Protein AF-A0AAV4ZXY2-F1 (afdb_monomer)

InterPro domains:
  IPR055323 Uncharacterized protein C57A10.07/YOR238W [PTHR28110] (120-296)

Nearest PDB structures (foldseek):
  4k25-assembly1_A-2  TM=3.138E-01  e=2.825E+00  Saccharomyces cerevisiae S288C
  7d46-assembly1_I  TM=2.969E-01  e=3.591E+00  Homo sapiens

Sequence (296 aa):
MLPSPALSGRKRGHGGLHLHPSSLRQRSRITNLGVVLLVSFLCFSLLFNLRQWLSASDDHHYHIPAISHNTDSHEADQNSILLSTNEPVKAKRLIIVAGHAIWKGCLPEKRLDDEDWERGQTRESSVSSEGESYLRLAIESNLFHNGFLPFERATSEDYAMDSYQNLLFSIARYHELTGAYPENITVIGYEMKRRRFEELHLPALRWPKDRFKYIGIDEQGDTTMQYKGENENAFLPFSKDIYGCHDLLLAKRRHRNPSRRFHPYHISAPELTGLLNWCPGYQAGYNAIYPGHLPW

Solvent-accessible surface area (backbone atoms only — not comparable to full-atom values): 18715 Å² total; per-residue (Å²): 135,86,88,84,86,83,90,82,90,80,94,78,78,87,81,73,89,74,84,63,76,65,72,85,64,62,75,78,86,66,48,75,66,52,52,52,51,53,52,49,54,50,50,53,53,50,51,51,55,49,48,54,59,61,63,70,74,66,91,74,89,76,84,81,82,90,76,91,78,92,79,93,74,90,72,81,75,88,73,84,83,71,84,74,62,94,60,66,60,85,68,51,64,45,76,44,80,52,85,79,56,52,77,69,60,93,51,81,88,50,73,80,45,73,82,40,39,43,53,13,42,45,38,92,86,39,93,48,30,49,35,47,51,52,52,49,51,39,56,79,68,48,70,78,78,62,96,54,83,77,56,93,86,65,85,66,61,75,68,59,69,48,76,57,37,50,53,55,48,44,49,37,51,45,22,57,73,37,78,44,74,62,69,29,43,36,42,38,32,52,38,75,51,44,60,42,44,65,71,36,39,33,58,56,66,67,54,60,67,93,38,50,46,78,46,62,48,74,79,91,75,91,53,66,65,58,42,51,49,40,40,68,74,43,39,57,53,36,76,58,24,45,75,41,72,49,73,71,47,32,51,53,39,56,62,32,36,72,83,69,79,78,72,64,46,66,71,58,29,54,77,46,35,69,64,76,70,55,67,49,51,80,90,68,32,43,62,47,65,75,83,68,82,67,98,117

Organism: NCBI:txid1419009

Secondary structure (DSSP, 8-state):
--------------------GGGGG------HHHHHHHHHHHHHHHHHHHHHHHHT-S----PPP------------TTTT----SS-----EEEEEE-S-EE--S-GGGTTSGGGEE-GGGSTT--S-HHHHHHHHHHHTTTTSS--SS-TT--------SHHHHHHHHHHHHHHHHSS--SEEEEEEEGGGHHHIIIIIHHHTT--GGGEEEEEE--SS--HHHHHHHIIIIIHHHTT-TTS-SHHHHHHHHHT-TT----SHHHH-GGGHHHHT----TTT-TTPPP-S----

Mean predicted aligned error: 16.66 Å

Radius of gyration: 28.45 Å; Cα contacts (8 Å, |Δi|>4): 286; chains: 1; bounding box: 93×54×70 Å

Foldseek 3Di:
DDDDDDDDDDDDDDDDPDPDCVVVVDPPPQDPVNVVVVVVVVVVVVVVVVVVVVVVPDDDDDDDDDDDDDDDDDDDDPPQPDPPPVDQPPAQEQEFEDEQWDFQDPDPVCPVPCPRTHRALLDPPHPGARQVVVVVVCQVVCVVVPNDPPDLPDDGQGQDLDDLCSVVSSQLVSCLRRVDGHQAYEYEYAPLCVCLCQVQNCVLQVPDPVRYYYHHDYDPDDCPVVSVCCCVVPNVVCVQQSNLCDDPSVVSSVSSPPVVDDDPSCPSPVLCVQVVPDQDDPVCGNRNHRPDDDRD

pLDDT: mean 76.01, std 22.56, range [28.06, 98.12]

Structure (mmCIF, N/CA/C/O backbone):
data_AF-A0AAV4ZXY2-F1
#
_entry.id   AF-A0AAV4ZXY2-F1
#
loop_
_atom_site.group_PDB
_atom_site.id
_atom_site.type_symbol
_atom_site.label_atom_id
_atom_site.label_alt_id
_atom_site.label_comp_id
_atom_site.label_asym_id
_atom_site.label_entity_id
_atom_site.label_seq_id
_atom_site.pdbx_PDB_ins_code
_atom_site.Cartn_x
_atom_site.Cartn_y
_atom_site.Cartn_z
_atom_site.occupancy
_atom_site.B_iso_or_equiv
_atom_site.auth_seq_id
_atom_site.auth_comp_id
_atom_site.auth_asym_id
_atom_site.auth_atom_id
_atom_site.pdbx_PDB_model_num
ATOM 1 N N . MET A 1 1 ? 65.224 7.171 -22.455 1.00 34.53 1 MET A N 1
ATOM 2 C CA . MET A 1 1 ? 66.419 7.480 -21.645 1.00 34.53 1 MET A CA 1
ATOM 3 C C . MET A 1 1 ? 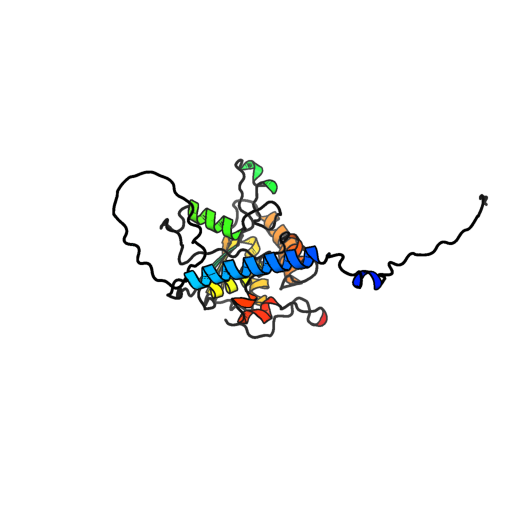66.038 8.536 -20.617 1.00 34.53 1 MET A C 1
ATOM 5 O O . MET A 1 1 ? 65.396 9.510 -20.974 1.00 34.53 1 MET A O 1
ATOM 9 N N . LEU A 1 2 ? 66.350 8.229 -19.359 1.00 28.06 2 LEU A N 1
ATOM 10 C CA . LEU A 1 2 ? 66.238 9.004 -18.108 1.00 28.06 2 LEU A CA 1
ATOM 11 C C . LEU A 1 2 ? 67.084 10.314 -18.148 1.00 28.06 2 LEU A C 1
ATOM 13 O O . LEU A 1 2 ? 67.902 10.404 -19.065 1.00 28.06 2 LEU A O 1
ATOM 17 N N . PRO A 1 3 ? 66.964 11.291 -17.202 1.00 35.78 3 PRO A N 1
ATOM 18 C CA . PRO A 1 3 ? 67.064 11.025 -15.757 1.00 35.78 3 PRO A CA 1
ATOM 19 C C . PRO A 1 3 ? 66.214 11.827 -14.749 1.00 35.78 3 PRO A C 1
ATOM 21 O O . PRO A 1 3 ? 65.593 12.844 -15.039 1.00 35.78 3 PRO A O 1
ATOM 24 N N . SER A 1 4 ? 66.229 11.251 -13.539 1.00 29.38 4 SER A N 1
ATOM 25 C CA . SER A 1 4 ? 65.601 11.596 -12.256 1.00 29.38 4 SER A CA 1
ATOM 26 C C . SER A 1 4 ? 66.118 12.887 -11.597 1.00 29.38 4 SER A C 1
ATOM 28 O O . SER A 1 4 ? 67.115 13.457 -12.038 1.00 29.38 4 SER A O 1
ATOM 30 N N . PRO A 1 5 ? 65.563 13.240 -10.417 1.00 35.81 5 PRO A N 1
ATOM 31 C CA . PRO A 1 5 ? 66.406 13.060 -9.230 1.00 35.81 5 PRO A CA 1
ATOM 32 C C . PRO A 1 5 ? 65.720 12.485 -7.968 1.00 35.81 5 PRO A C 1
ATOM 34 O O . PRO A 1 5 ? 64.541 12.688 -7.702 1.00 35.81 5 PRO A O 1
ATOM 37 N N . ALA A 1 6 ? 66.579 11.799 -7.202 1.00 32.34 6 ALA A N 1
ATOM 38 C CA . ALA A 1 6 ? 66.687 11.654 -5.744 1.00 32.34 6 ALA A CA 1
ATOM 39 C C . ALA A 1 6 ? 65.579 10.978 -4.900 1.00 32.34 6 ALA A C 1
ATOM 41 O O . ALA A 1 6 ? 64.586 11.569 -4.489 1.00 32.34 6 ALA A O 1
ATOM 42 N N . LEU A 1 7 ? 65.908 9.745 -4.495 1.00 30.31 7 LEU A N 1
ATOM 43 C CA . LEU A 1 7 ? 65.415 9.025 -3.319 1.00 30.31 7 LEU A CA 1
ATOM 44 C C . LEU A 1 7 ? 65.887 9.676 -2.003 1.00 30.31 7 LEU A C 1
ATOM 46 O O . LEU A 1 7 ? 67.073 9.951 -1.837 1.00 30.31 7 LEU A O 1
ATOM 50 N N . SER A 1 8 ? 64.995 9.757 -1.015 1.00 33.00 8 SER A N 1
ATOM 51 C CA . SER A 1 8 ? 65.333 9.603 0.407 1.00 33.00 8 SER A CA 1
ATOM 52 C C . SER A 1 8 ? 64.116 9.037 1.140 1.00 33.00 8 SER A C 1
ATOM 54 O O . SER A 1 8 ? 63.039 9.630 1.145 1.00 33.00 8 SER A O 1
ATOM 56 N N . GLY A 1 9 ? 64.253 7.824 1.674 1.00 32.81 9 GLY A N 1
ATOM 57 C CA . GLY A 1 9 ? 63.159 7.073 2.277 1.00 32.81 9 GLY A CA 1
ATOM 58 C C . GLY A 1 9 ? 62.936 7.393 3.754 1.00 32.81 9 GLY A C 1
ATOM 59 O O . GLY A 1 9 ? 63.882 7.558 4.520 1.00 32.81 9 GLY A O 1
ATOM 60 N N . ARG A 1 10 ? 61.672 7.333 4.190 1.00 29.92 10 ARG A N 1
ATOM 61 C CA . ARG A 1 10 ? 61.330 6.922 5.559 1.00 29.92 10 ARG A CA 1
ATOM 62 C C . ARG A 1 10 ? 59.929 6.306 5.602 1.00 29.92 10 ARG A C 1
ATOM 64 O O . ARG A 1 10 ? 58.932 6.975 5.362 1.00 29.92 10 ARG A O 1
ATOM 71 N N . LYS A 1 11 ? 59.873 5.009 5.915 1.00 37.91 11 LYS A N 1
ATOM 72 C CA . LYS A 1 11 ? 58.650 4.242 6.197 1.00 37.91 11 LYS A CA 1
ATOM 73 C C . LYS A 1 11 ? 57.874 4.885 7.355 1.00 37.91 11 LYS A C 1
ATOM 75 O O . LYS A 1 11 ? 58.447 5.048 8.431 1.00 37.91 11 LYS A O 1
ATOM 80 N N . ARG A 1 12 ? 56.572 5.131 7.189 1.00 36.25 12 ARG A N 1
ATOM 81 C CA . ARG A 1 12 ? 55.599 5.148 8.296 1.00 36.25 12 ARG A CA 1
ATOM 82 C C . ARG A 1 12 ? 54.312 4.460 7.851 1.00 36.25 12 ARG A C 1
ATOM 84 O O . ARG A 1 12 ? 53.747 4.789 6.816 1.00 36.25 12 ARG A O 1
ATOM 91 N N . GLY A 1 13 ? 53.965 3.424 8.610 1.00 36.47 13 GLY A N 1
ATOM 92 C CA . GLY A 1 13 ? 52.924 2.456 8.311 1.00 36.47 13 GLY A CA 1
ATOM 93 C C . GLY A 1 13 ? 51.506 2.956 8.554 1.00 36.47 13 GLY A C 1
ATOM 94 O O . GLY A 1 13 ? 51.270 3.990 9.175 1.00 36.47 13 GLY A O 1
ATOM 95 N N . HIS A 1 14 ? 50.586 2.148 8.035 1.00 39.22 14 HIS A N 1
ATOM 96 C CA . HIS A 1 14 ? 49.150 2.196 8.251 1.00 39.22 14 HIS A CA 1
ATOM 97 C C . HIS A 1 14 ? 48.804 2.282 9.742 1.00 39.22 14 HIS A C 1
ATOM 99 O O . HIS A 1 14 ? 49.064 1.352 10.505 1.00 39.22 14 HIS A O 1
ATOM 105 N N . GLY A 1 15 ? 48.176 3.385 10.144 1.00 36.50 15 GLY A N 1
ATOM 106 C CA . GLY A 1 15 ? 47.463 3.474 11.410 1.00 36.50 15 GLY A CA 1
ATOM 107 C C . GLY A 1 15 ? 46.094 2.821 11.263 1.00 36.50 15 GLY A C 1
ATOM 108 O O . GLY A 1 15 ? 45.141 3.474 10.851 1.00 36.50 15 GLY A O 1
ATOM 109 N N . GLY A 1 16 ? 46.008 1.528 11.574 1.00 39.84 16 GLY A N 1
ATOM 110 C CA . GLY A 1 16 ? 44.732 0.876 11.843 1.00 39.84 16 GLY A CA 1
ATOM 111 C C . GLY A 1 16 ? 44.066 1.516 13.062 1.00 39.84 16 GLY A C 1
ATOM 112 O O . GLY A 1 16 ? 44.724 1.786 14.069 1.00 39.84 16 GLY A O 1
ATOM 113 N N . LEU A 1 17 ? 42.760 1.758 12.969 1.00 47.44 17 LEU A N 1
ATOM 114 C CA . LEU A 1 17 ? 41.903 2.133 14.093 1.00 47.44 17 LEU A CA 1
ATOM 115 C C . LEU A 1 17 ? 41.824 0.959 15.080 1.00 47.44 17 LEU A C 1
ATOM 117 O O . LEU A 1 17 ? 40.910 0.141 15.037 1.00 47.44 17 LEU A O 1
ATOM 121 N N . HIS A 1 18 ? 42.804 0.865 15.975 1.00 47.88 18 HIS A N 1
ATOM 122 C CA . HIS A 1 18 ? 42.709 0.031 17.167 1.00 47.88 18 HIS A CA 1
ATOM 123 C C . HIS A 1 18 ? 41.819 0.750 18.189 1.00 47.88 18 HIS A C 1
ATOM 125 O O . HIS A 1 18 ? 42.264 1.647 18.905 1.00 47.88 18 HIS A O 1
ATOM 131 N N . LEU A 1 19 ? 40.549 0.348 18.263 1.00 55.12 19 LEU A N 1
ATOM 132 C CA . LEU A 1 19 ? 39.686 0.629 19.410 1.00 55.12 19 LEU A CA 1
ATOM 133 C C . LEU A 1 19 ? 40.314 -0.009 20.656 1.00 55.12 19 LEU A C 1
ATOM 135 O O . LEU A 1 19 ? 40.311 -1.226 20.827 1.00 55.12 19 LEU A O 1
ATOM 139 N N . HIS A 1 20 ? 40.904 0.824 21.511 1.00 53.41 20 HIS A N 1
ATOM 140 C CA . HIS A 1 20 ? 41.518 0.394 22.759 1.00 53.41 20 HIS A CA 1
ATOM 141 C C . HIS A 1 20 ? 40.412 0.120 23.809 1.00 53.41 20 HIS A C 1
ATOM 143 O O . HIS A 1 20 ? 39.649 1.037 24.128 1.00 53.41 20 HIS A O 1
ATOM 149 N N . PRO A 1 21 ? 40.319 -1.086 24.413 1.00 54.69 21 PRO A N 1
ATOM 150 C CA . PRO A 1 21 ? 39.259 -1.450 25.372 1.00 54.69 21 PRO A CA 1
ATOM 151 C C . PRO A 1 21 ? 39.213 -0.597 26.654 1.00 54.69 21 PRO A C 1
ATOM 153 O O . PRO A 1 21 ? 38.293 -0.723 27.460 1.00 54.69 21 PRO A O 1
ATOM 156 N N . SER A 1 22 ? 40.204 0.271 26.878 1.00 51.34 22 SER A N 1
ATOM 157 C CA . SER A 1 22 ? 40.295 1.102 28.086 1.00 51.34 22 SER A CA 1
ATOM 158 C C . SER A 1 22 ? 39.347 2.304 28.102 1.00 51.34 22 SER A C 1
ATOM 160 O O . SER A 1 22 ? 39.108 2.845 29.179 1.00 51.34 22 SER A O 1
ATOM 162 N N . SER A 1 23 ? 38.764 2.701 26.965 1.00 53.16 23 SER A N 1
ATOM 163 C CA . SER A 1 23 ? 37.736 3.756 26.936 1.00 53.16 23 SER A CA 1
ATOM 164 C C . SER A 1 23 ? 36.414 3.294 27.570 1.00 53.16 23 SER A C 1
ATOM 166 O O . SER A 1 23 ? 35.697 4.104 28.151 1.00 53.16 23 SER A O 1
ATOM 168 N N . LEU A 1 24 ? 36.139 1.983 27.570 1.00 51.22 24 LEU A N 1
ATOM 169 C CA . LEU A 1 24 ? 34.931 1.385 28.159 1.00 51.22 24 LEU A CA 1
ATOM 170 C C . LEU A 1 24 ? 35.059 1.095 29.666 1.00 51.22 24 LEU A C 1
ATOM 172 O O . LEU A 1 24 ? 34.158 0.525 30.275 1.00 51.22 24 LEU A O 1
ATOM 176 N N . ARG A 1 25 ? 36.177 1.488 30.289 1.00 50.19 25 ARG A N 1
ATOM 177 C CA . ARG A 1 25 ? 36.393 1.427 31.746 1.00 50.19 25 ARG A CA 1
ATOM 178 C C . ARG A 1 25 ? 36.786 2.777 32.340 1.00 50.19 25 ARG A C 1
ATOM 180 O O . ARG A 1 25 ? 37.353 2.837 33.433 1.00 50.19 25 ARG A O 1
ATOM 187 N N . GLN A 1 26 ? 36.496 3.871 31.641 1.00 54.34 26 GLN A N 1
ATOM 188 C CA . GLN A 1 26 ? 36.685 5.196 32.207 1.00 54.34 26 GLN A CA 1
ATOM 189 C C . GLN A 1 26 ? 35.660 5.394 33.328 1.00 54.34 26 GLN A C 1
ATOM 191 O O . GLN A 1 26 ? 34.456 5.452 33.087 1.00 54.34 26 GLN A O 1
ATOM 196 N N . ARG A 1 27 ? 36.141 5.436 34.577 1.00 58.91 27 ARG A N 1
ATOM 197 C CA . ARG A 1 27 ? 35.292 5.674 35.748 1.00 58.91 27 ARG A CA 1
ATOM 198 C C . ARG A 1 27 ? 34.536 6.983 35.546 1.00 58.91 27 ARG A C 1
ATOM 200 O O . ARG A 1 27 ? 35.148 8.020 35.279 1.00 58.91 27 ARG A O 1
ATOM 207 N N . SER A 1 28 ? 33.217 6.909 35.679 1.00 62.47 28 SER A N 1
ATOM 208 C CA . SER A 1 28 ? 32.347 8.075 35.726 1.00 62.47 28 SER A CA 1
ATOM 209 C C . SER A 1 28 ? 32.900 9.070 36.750 1.00 62.47 28 SER A C 1
ATOM 211 O O . SER A 1 28 ? 33.104 8.718 37.911 1.00 62.47 28 SER A O 1
ATOM 213 N N . ARG A 1 29 ? 33.186 10.304 36.319 1.00 70.00 29 ARG A N 1
ATOM 214 C CA . ARG A 1 29 ? 33.637 11.401 37.195 1.00 70.00 29 ARG A CA 1
ATOM 215 C C . ARG A 1 29 ? 32.446 12.073 37.885 1.00 70.00 29 ARG A C 1
ATOM 217 O O . ARG A 1 29 ? 32.428 13.288 38.048 1.00 70.00 29 ARG A O 1
ATOM 224 N N . ILE A 1 30 ? 31.421 11.301 38.240 1.00 69.50 30 ILE A N 1
ATOM 225 C CA . ILE A 1 30 ? 30.327 11.813 39.057 1.00 69.50 30 ILE A CA 1
ATOM 226 C C . ILE A 1 30 ? 30.873 11.922 40.478 1.00 69.50 30 ILE A C 1
ATOM 228 O O . ILE A 1 30 ? 31.287 10.936 41.085 1.00 69.50 30 ILE A O 1
ATOM 232 N N . THR A 1 31 ? 30.936 13.148 40.986 1.00 81.81 31 THR A N 1
ATOM 233 C CA . THR A 1 31 ? 31.284 13.406 42.382 1.00 81.81 31 THR A CA 1
ATOM 234 C C . THR A 1 31 ? 30.204 12.811 43.287 1.00 81.81 31 THR A C 1
ATOM 236 O O . THR A 1 31 ? 29.053 12.677 42.875 1.00 81.81 31 THR A O 1
ATOM 239 N N . ASN A 1 32 ? 30.529 12.497 44.544 1.00 79.62 32 ASN A N 1
ATOM 240 C CA . ASN A 1 32 ? 29.522 12.051 45.520 1.00 79.62 32 ASN A CA 1
ATOM 241 C C . ASN A 1 32 ? 28.326 13.024 45.587 1.00 79.62 32 ASN A C 1
ATOM 243 O O . ASN A 1 32 ? 27.187 12.592 45.731 1.00 79.62 32 ASN A O 1
ATOM 247 N N . LEU A 1 33 ? 28.575 14.323 45.374 1.00 83.62 33 LEU A N 1
ATOM 248 C CA . LEU A 1 33 ? 27.542 15.351 45.235 1.00 83.62 33 LEU A CA 1
ATOM 249 C C . LEU A 1 33 ? 26.618 15.106 44.030 1.00 83.62 33 LEU A C 1
ATOM 251 O O . LEU A 1 33 ? 25.404 15.206 44.164 1.00 83.62 33 LEU A O 1
ATOM 255 N N . GLY A 1 34 ? 27.166 14.750 42.866 1.00 85.00 34 GLY A N 1
ATOM 256 C CA . GLY A 1 34 ? 26.373 14.428 41.679 1.00 85.00 34 GLY A CA 1
ATOM 257 C C . GLY A 1 34 ? 25.487 13.193 41.865 1.00 85.00 34 GLY A C 1
ATOM 258 O O . GLY A 1 34 ? 24.342 13.205 41.424 1.00 85.00 34 GLY A O 1
ATOM 259 N N . VAL A 1 35 ? 25.963 12.163 42.577 1.00 87.88 35 VAL A N 1
ATOM 260 C CA . VAL A 1 35 ? 25.127 10.996 42.923 1.00 87.88 35 VAL A CA 1
ATOM 261 C C . VAL A 1 35 ? 23.976 11.413 43.840 1.00 87.88 35 VAL A C 1
ATOM 263 O O . VAL A 1 35 ? 22.832 11.055 43.579 1.00 87.88 35 VAL A O 1
ATOM 266 N N . VAL A 1 36 ? 24.257 12.212 44.874 1.00 91.56 36 VAL A N 1
ATOM 267 C CA . VAL A 1 36 ? 23.231 12.699 45.813 1.00 91.56 36 VAL A CA 1
ATOM 268 C C . VAL A 1 36 ? 22.176 13.542 45.097 1.00 91.56 36 VAL A C 1
ATOM 270 O O . VAL A 1 36 ? 20.985 13.355 45.335 1.00 91.56 36 VAL A O 1
ATOM 273 N N . LEU A 1 37 ? 22.585 14.423 44.181 1.00 92.56 37 LEU A N 1
ATOM 274 C CA . LEU A 1 37 ? 21.651 15.233 43.399 1.00 92.56 37 LEU A CA 1
ATOM 275 C C . LEU A 1 37 ? 20.767 14.367 42.495 1.00 92.56 37 LEU A C 1
ATOM 277 O O . LEU A 1 37 ? 19.554 14.551 42.486 1.00 92.56 37 LEU A O 1
ATOM 281 N N . LEU A 1 38 ? 21.342 13.392 41.785 1.00 92.75 38 LEU A N 1
ATOM 282 C CA . LEU A 1 38 ? 20.576 12.502 40.906 1.00 92.75 38 LEU A CA 1
ATOM 283 C C . LEU A 1 38 ? 19.569 11.645 41.680 1.00 92.75 38 LEU A C 1
ATOM 285 O O . LEU A 1 38 ? 18.420 11.523 41.260 1.00 92.75 38 LEU A O 1
ATOM 289 N N . VAL A 1 39 ? 19.971 11.097 42.829 1.00 94.12 39 VAL A N 1
ATOM 290 C CA . VAL A 1 39 ? 19.075 10.333 43.709 1.00 94.12 39 VAL A CA 1
ATOM 291 C C . VAL A 1 39 ? 17.977 11.236 44.277 1.00 94.12 39 VAL A C 1
ATOM 293 O O . VAL A 1 39 ? 16.820 10.831 44.313 1.00 94.12 39 VAL A O 1
ATOM 296 N N . SER A 1 40 ? 18.304 12.475 44.657 1.00 93.44 40 SER A N 1
ATOM 297 C CA . SER A 1 40 ? 17.320 13.452 45.138 1.00 93.44 40 SER A CA 1
ATOM 298 C C . SER A 1 40 ? 16.267 13.782 44.072 1.00 93.44 40 SER A C 1
ATOM 300 O O . SER A 1 40 ? 15.071 13.700 44.348 1.00 93.44 40 SER A O 1
ATOM 302 N N . PHE A 1 41 ? 16.688 14.062 42.832 1.00 94.88 41 PHE A N 1
ATOM 303 C CA . PHE A 1 41 ? 15.768 14.308 41.715 1.00 94.88 41 PHE A CA 1
ATOM 304 C C . PHE A 1 41 ? 14.900 13.087 41.392 1.00 94.88 41 PHE A C 1
ATOM 306 O O . PHE A 1 41 ? 13.699 13.238 41.161 1.00 94.88 41 PHE A O 1
ATOM 313 N N . LEU A 1 42 ? 15.479 11.881 41.418 1.00 93.88 42 LEU A N 1
ATOM 314 C CA . LEU A 1 42 ? 14.735 10.636 41.226 1.00 93.88 42 LEU A CA 1
ATOM 315 C C . LEU A 1 42 ? 13.667 10.461 42.314 1.00 93.88 42 LEU A C 1
ATOM 317 O O . LEU A 1 42 ? 12.507 10.220 41.992 1.00 93.88 42 LEU A O 1
ATOM 321 N N . CYS A 1 43 ? 14.034 10.629 43.587 1.00 93.88 43 CYS A N 1
ATOM 322 C CA . CYS A 1 43 ? 13.108 10.513 44.711 1.00 93.88 43 CYS A CA 1
ATOM 323 C C . CYS A 1 43 ? 12.003 11.573 44.654 1.00 93.88 43 CYS A C 1
ATOM 325 O O . CYS A 1 43 ? 10.841 11.244 44.875 1.00 93.88 43 CYS A O 1
ATOM 327 N N . PHE A 1 44 ? 12.330 12.823 44.315 1.00 92.12 44 PHE A N 1
ATOM 328 C CA . PHE A 1 44 ? 11.337 13.891 44.183 1.00 92.12 44 PHE A CA 1
ATOM 329 C C . PHE A 1 44 ? 10.344 13.603 43.050 1.00 92.12 44 PHE A C 1
ATOM 331 O O . PHE A 1 44 ? 9.136 13.729 43.241 1.00 92.12 44 PHE A O 1
ATOM 338 N N . SER A 1 45 ? 10.841 13.142 41.898 1.00 92.69 45 SER A N 1
ATOM 339 C CA . SER A 1 45 ? 10.001 12.731 40.770 1.00 92.69 45 SER A CA 1
ATOM 340 C C . SER A 1 45 ? 9.094 11.555 41.140 1.00 92.69 45 SER A C 1
ATOM 342 O O . SER A 1 45 ? 7.892 11.591 40.871 1.00 92.69 45 SER A O 1
ATOM 344 N N . LEU A 1 46 ? 9.635 10.538 41.818 1.00 92.75 46 LEU A N 1
ATOM 345 C CA . LEU A 1 46 ? 8.866 9.369 42.236 1.00 92.75 46 LEU A CA 1
ATOM 346 C C . LEU A 1 46 ? 7.775 9.748 43.246 1.00 92.75 46 LEU A C 1
ATOM 348 O O . LEU A 1 46 ? 6.637 9.317 43.100 1.00 92.75 46 LEU A O 1
ATOM 352 N N . LEU A 1 47 ? 8.091 10.597 44.230 1.00 90.19 47 LEU A N 1
ATOM 353 C CA . LEU A 1 47 ? 7.131 11.069 45.231 1.00 90.19 47 LEU A CA 1
ATOM 354 C C . LEU A 1 47 ? 6.034 11.942 44.618 1.00 90.19 47 LEU A C 1
ATOM 356 O O . LEU A 1 47 ? 4.878 11.823 45.015 1.00 90.19 47 LEU A O 1
ATOM 360 N N . PHE A 1 48 ? 6.362 12.795 43.645 1.00 86.56 48 PHE A N 1
ATOM 361 C CA . PHE A 1 48 ? 5.365 13.625 42.969 1.00 86.56 48 PHE A CA 1
ATOM 362 C C . PHE A 1 48 ? 4.402 12.779 42.129 1.00 86.56 48 PHE A C 1
ATOM 364 O O . PHE A 1 48 ? 3.188 12.952 42.225 1.00 86.56 48 PHE A O 1
ATOM 371 N N . ASN A 1 49 ? 4.932 11.815 41.369 1.00 79.62 49 ASN A N 1
ATOM 372 C CA . ASN A 1 49 ? 4.114 10.899 40.574 1.00 79.62 49 ASN A CA 1
ATOM 373 C C . ASN A 1 49 ? 3.280 9.956 41.457 1.00 79.62 49 ASN A C 1
ATOM 375 O O . ASN A 1 49 ? 2.104 9.741 41.178 1.00 79.62 49 ASN A O 1
ATOM 379 N N . LEU A 1 50 ? 3.840 9.453 42.562 1.00 84.50 50 LEU A N 1
ATOM 380 C CA . LEU A 1 50 ? 3.105 8.608 43.504 1.00 84.50 50 LEU A CA 1
ATOM 381 C C . LEU A 1 50 ? 2.014 9.398 44.237 1.00 84.50 50 LEU A C 1
ATOM 383 O O . LEU A 1 50 ? 0.925 8.876 44.446 1.00 84.50 50 LEU A O 1
ATOM 387 N N . ARG A 1 51 ? 2.264 10.666 44.588 1.00 82.06 51 ARG A N 1
ATOM 388 C CA . ARG A 1 51 ? 1.252 11.545 45.189 1.00 82.06 51 ARG A CA 1
ATOM 389 C C . ARG A 1 51 ? 0.108 11.834 44.221 1.00 82.06 51 ARG A C 1
ATOM 391 O O . ARG A 1 51 ? -1.034 11.763 44.643 1.00 82.06 51 ARG A O 1
ATOM 398 N N . GLN A 1 52 ? 0.397 12.139 42.956 1.00 74.00 52 GLN A N 1
ATOM 399 C CA . GLN A 1 52 ? -0.627 12.324 41.917 1.00 74.00 52 GLN A CA 1
ATOM 400 C C . GLN A 1 52 ? -1.474 11.057 41.744 1.00 74.00 52 GLN A C 1
ATOM 402 O O . GLN A 1 52 ? -2.695 11.130 41.691 1.00 74.00 52 GLN A O 1
ATOM 407 N N . TRP A 1 53 ? -0.828 9.889 41.741 1.00 70.81 53 TRP A N 1
ATOM 408 C CA . TRP A 1 53 ? -1.507 8.602 41.616 1.00 70.81 53 TRP A CA 1
ATOM 409 C C . TRP A 1 53 ? -2.368 8.255 42.841 1.00 70.81 53 TRP A C 1
ATOM 411 O O . TRP A 1 53 ? -3.501 7.811 42.690 1.00 70.81 53 TRP A O 1
ATOM 421 N N . LEU A 1 54 ? -1.875 8.522 44.055 1.00 70.62 54 LEU A N 1
ATOM 422 C CA . LEU A 1 54 ? -2.630 8.310 45.295 1.00 70.62 54 LEU A CA 1
ATOM 423 C C . LEU A 1 54 ? -3.735 9.361 45.508 1.00 70.62 54 LEU A C 1
ATOM 425 O O . LEU A 1 54 ? -4.763 9.035 46.088 1.00 70.62 54 LEU A O 1
ATOM 429 N N . SER A 1 55 ? -3.563 10.597 45.023 1.00 62.09 55 SER A N 1
ATOM 430 C CA . SER A 1 55 ? -4.614 11.631 45.021 1.00 62.09 55 SER A CA 1
ATOM 431 C C . SER A 1 55 ? -5.660 11.435 43.923 1.00 62.09 55 SER A C 1
ATOM 433 O O . SER A 1 55 ? -6.708 12.065 43.995 1.00 62.09 55 SER A O 1
ATOM 435 N N . ALA A 1 56 ? -5.419 10.569 42.934 1.00 54.53 56 ALA A N 1
ATOM 436 C CA . ALA A 1 56 ? -6.396 10.239 41.894 1.00 54.53 56 ALA A CA 1
ATOM 437 C C . ALA A 1 56 ? -7.477 9.244 42.365 1.00 54.53 56 ALA A C 1
ATOM 439 O O . ALA A 1 56 ? -8.303 8.811 41.568 1.00 54.53 56 ALA A O 1
ATOM 440 N N . SER A 1 57 ? -7.477 8.874 43.650 1.00 54.66 57 SER A N 1
ATOM 441 C CA . SER A 1 57 ? -8.519 8.064 44.286 1.00 54.66 57 SER A CA 1
ATOM 442 C C . SER A 1 57 ? -9.298 8.899 45.300 1.00 54.66 57 SER A C 1
ATOM 444 O O . SER A 1 57 ? -9.280 8.598 46.486 1.00 54.66 57 SER A O 1
ATOM 446 N N . ASP A 1 58 ? -9.953 9.966 44.848 1.00 42.00 58 ASP A N 1
ATOM 447 C CA . ASP A 1 58 ? -11.152 10.438 45.537 1.00 42.00 58 ASP A CA 1
ATOM 448 C C . ASP A 1 58 ? -12.107 11.112 44.549 1.00 42.00 58 ASP A C 1
ATOM 450 O O . ASP A 1 58 ? -11.742 11.974 43.748 1.00 42.00 58 ASP A O 1
ATOM 454 N N . ASP A 1 59 ? -13.331 10.612 44.584 1.00 49.88 59 ASP A N 1
ATOM 455 C CA . ASP A 1 59 ? -14.447 10.900 43.702 1.00 49.88 59 ASP A CA 1
ATOM 456 C C . ASP A 1 59 ? -14.947 12.336 43.938 1.00 49.88 59 ASP A C 1
ATOM 458 O O . ASP A 1 59 ? -15.415 12.684 45.027 1.00 49.88 59 ASP A O 1
ATOM 462 N N . HIS A 1 60 ? -14.861 13.199 42.924 1.00 39.78 60 HIS A N 1
ATOM 463 C CA . HIS A 1 60 ? -15.483 14.520 42.972 1.00 39.78 60 HIS A CA 1
ATOM 464 C C . HIS A 1 60 ? -16.431 14.727 41.794 1.00 39.78 60 HIS A C 1
ATOM 466 O O . HIS A 1 60 ? -16.075 15.236 40.732 1.00 39.78 60 HIS A O 1
ATOM 472 N N . HIS A 1 61 ? -17.694 14.378 42.054 1.00 39.88 61 HIS A N 1
ATOM 473 C CA . HIS A 1 61 ? -18.866 14.991 41.445 1.00 39.88 61 HIS A CA 1
ATOM 474 C C . HIS A 1 61 ? -18.727 16.521 41.420 1.00 39.88 61 HIS A C 1
ATOM 476 O O . HIS A 1 61 ? -18.847 17.182 42.452 1.00 39.88 61 HIS A O 1
ATOM 482 N N . TYR A 1 62 ? -18.546 17.092 40.231 1.00 28.97 62 TYR A N 1
ATOM 483 C CA . TYR A 1 62 ? -18.706 18.525 40.014 1.00 28.97 62 TYR A CA 1
ATOM 484 C C . TYR A 1 62 ? -20.108 18.821 39.478 1.00 28.97 62 TYR A C 1
ATOM 486 O O . TYR A 1 62 ? -20.446 18.524 38.334 1.00 28.97 62 TYR A O 1
ATOM 494 N N . HIS A 1 63 ? -20.923 19.438 40.333 1.00 30.38 63 HIS A N 1
ATOM 495 C CA . HIS A 1 63 ? -22.104 2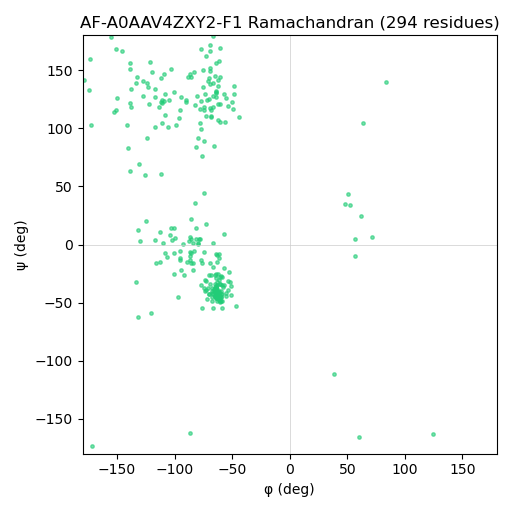0.192 39.928 1.00 30.38 63 HIS A CA 1
ATOM 496 C C . HIS A 1 63 ? -21.671 21.436 39.134 1.00 30.38 63 HIS A C 1
ATOM 498 O O . HIS A 1 63 ? -20.872 22.237 39.619 1.00 30.38 63 HIS A O 1
ATOM 504 N N . ILE A 1 64 ? -22.235 21.621 37.939 1.00 29.88 64 ILE A N 1
ATOM 505 C CA . ILE A 1 64 ? -22.062 22.821 37.108 1.00 29.88 64 ILE A CA 1
ATOM 506 C C . ILE A 1 64 ? -23.166 23.832 37.469 1.00 29.88 64 ILE A C 1
ATOM 508 O O . ILE A 1 64 ? -24.345 23.493 37.329 1.00 29.88 64 ILE A O 1
ATOM 512 N N . PRO A 1 65 ? -22.850 25.071 37.895 1.00 30.66 65 PRO A N 1
ATOM 513 C CA . PRO A 1 65 ? -23.825 26.150 37.927 1.00 30.66 65 PRO A CA 1
ATOM 514 C C . PRO A 1 65 ? -23.967 26.751 36.525 1.00 30.66 65 PRO A C 1
ATOM 516 O O . PRO A 1 65 ? -22.988 27.143 35.893 1.00 30.66 65 PRO A O 1
ATOM 519 N N . ALA A 1 66 ? -25.203 26.834 36.041 1.00 38.00 66 ALA A N 1
ATOM 520 C CA . ALA A 1 66 ? -25.529 27.505 34.792 1.00 38.00 66 ALA A CA 1
ATOM 521 C C . ALA A 1 66 ? -25.324 29.022 34.930 1.00 38.00 66 ALA A C 1
ATOM 523 O O . ALA A 1 66 ? -26.050 29.671 35.682 1.00 38.00 66 ALA A O 1
ATOM 524 N N . ILE A 1 67 ? -24.378 29.590 34.176 1.00 29.91 67 ILE A N 1
ATOM 525 C CA . ILE A 1 67 ? -24.312 31.028 33.889 1.00 29.91 67 ILE A CA 1
ATOM 526 C C . ILE A 1 67 ? -23.950 31.203 32.411 1.00 29.91 67 ILE A C 1
ATOM 528 O O . ILE A 1 67 ? -22.905 30.758 31.946 1.00 29.91 67 ILE A O 1
ATOM 532 N N . SER A 1 68 ? -24.866 31.836 31.680 1.00 38.22 68 SER A N 1
ATOM 533 C CA . SER A 1 68 ? -24.717 32.267 30.293 1.00 38.22 68 SER A CA 1
ATOM 534 C C . SER A 1 68 ? -23.592 33.286 30.138 1.00 38.22 68 SER A C 1
ATOM 536 O O . SER A 1 68 ? -23.525 34.200 30.951 1.00 38.22 68 SER A O 1
ATOM 538 N N . HIS A 1 69 ? -22.819 33.215 29.053 1.00 32.69 69 HIS A N 1
ATOM 539 C CA . HIS A 1 69 ? -22.608 34.339 28.130 1.00 32.69 69 HIS A CA 1
ATOM 540 C C . HIS A 1 69 ? -21.774 33.899 26.910 1.00 32.69 69 HIS A C 1
ATOM 542 O O . HIS A 1 69 ? -20.761 33.221 27.044 1.00 32.69 69 HIS A O 1
ATOM 548 N N . ASN A 1 70 ? -22.252 34.293 25.724 1.00 40.00 70 ASN A N 1
ATOM 549 C CA . ASN A 1 70 ? -21.593 34.213 24.416 1.00 40.00 70 ASN A CA 1
ATOM 550 C C . ASN A 1 70 ? -20.158 34.752 24.443 1.00 40.00 70 ASN A C 1
ATOM 552 O O . ASN A 1 70 ? -19.990 35.871 24.916 1.00 40.00 70 ASN A O 1
ATOM 556 N N . THR A 1 71 ? -19.213 34.049 23.806 1.00 32.19 71 THR A N 1
ATOM 557 C CA . THR A 1 71 ? -18.240 34.614 22.841 1.00 32.19 71 THR A CA 1
ATOM 558 C C . THR A 1 71 ? -17.312 33.535 22.275 1.00 32.19 71 THR A C 1
ATOM 560 O O . THR A 1 71 ? -16.875 32.642 22.995 1.00 32.19 71 THR A O 1
ATOM 563 N N . ASP A 1 72 ? -17.017 33.672 20.983 1.00 36.31 72 ASP A N 1
ATOM 564 C CA . ASP A 1 72 ? -16.131 32.862 20.149 1.00 36.31 72 ASP A CA 1
ATOM 565 C C . ASP A 1 72 ? -14.740 32.587 20.742 1.00 36.31 72 ASP A C 1
ATOM 567 O O . ASP A 1 72 ? -14.004 33.504 21.103 1.00 36.31 72 ASP A O 1
ATOM 571 N N . SER A 1 73 ? -14.342 31.314 20.743 1.00 30.77 73 SER A N 1
ATOM 572 C CA . SER A 1 73 ? -12.971 30.852 20.469 1.00 30.77 73 SER A CA 1
ATOM 573 C C . SER A 1 73 ? -12.974 29.321 20.396 1.00 30.77 73 SER A C 1
ATOM 575 O O . SER A 1 73 ? -13.061 28.629 21.404 1.00 30.77 73 SER A O 1
ATOM 577 N N . HIS A 1 74 ? -12.925 28.773 19.179 1.00 32.84 74 HIS A N 1
ATOM 578 C CA . HIS A 1 74 ? -12.757 27.336 18.968 1.00 32.84 74 HIS A CA 1
ATOM 579 C C . HIS A 1 74 ? -11.303 26.944 19.270 1.00 32.84 74 HIS A C 1
ATOM 581 O O . HIS A 1 74 ? -10.440 26.966 18.392 1.00 32.84 74 HIS A O 1
A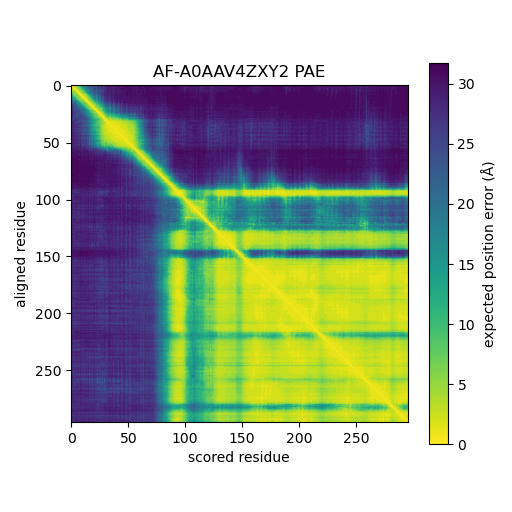TOM 587 N N . GLU A 1 75 ? -11.035 26.613 20.533 1.00 30.39 75 GLU A N 1
ATOM 588 C CA . GLU A 1 75 ? -9.856 25.856 20.946 1.00 30.39 75 GLU A CA 1
ATOM 589 C C . GLU A 1 75 ? -9.912 24.448 20.341 1.00 30.39 75 GLU A C 1
ATOM 591 O O . GLU A 1 75 ? -10.907 23.730 20.446 1.00 30.39 75 GLU A O 1
ATOM 596 N N . ALA A 1 76 ? -8.827 24.081 19.663 1.00 36.03 76 ALA A N 1
ATOM 597 C CA . ALA A 1 76 ? -8.615 22.771 19.076 1.00 36.03 76 ALA A CA 1
ATOM 598 C C . ALA A 1 76 ? -8.602 21.695 20.172 1.00 36.03 76 ALA A C 1
ATOM 600 O O . ALA A 1 76 ? -7.637 21.572 20.927 1.00 36.03 76 ALA A O 1
ATOM 601 N N . ASP A 1 77 ? -9.675 20.909 20.233 1.00 33.50 77 ASP A N 1
ATOM 602 C CA . ASP A 1 77 ? -9.802 19.773 21.137 1.00 33.50 77 ASP A CA 1
ATOM 603 C C . ASP A 1 77 ? -8.825 18.659 20.716 1.00 33.50 77 ASP A C 1
ATOM 605 O O . ASP A 1 77 ? -8.962 18.020 19.668 1.00 33.50 77 ASP A O 1
ATOM 609 N N . GLN A 1 78 ? -7.795 18.446 21.537 1.00 38.62 78 GLN A N 1
ATOM 610 C CA . GLN A 1 78 ? -6.717 17.465 21.360 1.00 38.62 78 GLN A CA 1
ATOM 611 C C . GLN A 1 78 ? -7.160 16.006 21.608 1.00 38.62 78 GLN A C 1
ATOM 613 O O . GLN A 1 78 ? -6.321 15.122 21.767 1.00 38.62 78 GLN A O 1
ATOM 618 N N . ASN A 1 79 ? -8.463 15.718 21.602 1.00 33.59 79 ASN A N 1
ATOM 619 C CA . ASN A 1 79 ? -9.022 14.409 21.955 1.00 33.59 79 ASN A CA 1
ATOM 620 C C . ASN A 1 79 ? -9.411 13.517 20.755 1.00 33.59 79 ASN A C 1
ATOM 622 O O . ASN A 1 79 ? -10.077 12.498 20.920 1.00 33.59 79 ASN A O 1
ATOM 626 N N . SER A 1 80 ? -8.967 13.831 19.536 1.00 36.53 80 SER A N 1
ATOM 627 C CA . SER A 1 80 ? -9.399 13.137 18.307 1.00 36.53 80 SER A CA 1
ATOM 628 C C . SER A 1 80 ? -8.705 11.796 17.977 1.00 36.53 80 SER A C 1
ATOM 630 O O . SER A 1 80 ? -8.871 11.299 16.865 1.00 36.53 80 SER A O 1
ATOM 632 N N . ILE A 1 81 ? -7.968 11.152 18.897 1.00 40.94 81 ILE A N 1
ATOM 633 C CA . ILE A 1 81 ? -7.170 9.933 18.585 1.00 40.94 81 ILE A CA 1
ATOM 634 C C . ILE A 1 81 ? -7.685 8.639 19.257 1.00 40.94 81 ILE A C 1
ATOM 636 O O . ILE A 1 81 ? -7.056 7.591 19.161 1.00 40.94 81 ILE A O 1
ATOM 640 N N . LEU A 1 82 ? -8.874 8.628 19.862 1.00 36.81 82 LEU A N 1
ATOM 641 C CA . LEU A 1 82 ? -9.476 7.388 20.382 1.00 36.81 82 LEU A CA 1
ATOM 642 C C . LEU A 1 82 ? -10.932 7.232 19.934 1.00 36.81 82 LEU A C 1
ATOM 644 O O . LEU A 1 82 ? -11.857 7.260 20.740 1.00 36.81 82 LEU A O 1
ATOM 648 N N . LEU A 1 83 ? -11.144 6.984 18.636 1.00 42.44 83 LEU A N 1
ATOM 649 C CA . LEU A 1 83 ? -12.362 6.295 18.201 1.00 42.44 83 LEU A CA 1
ATOM 650 C C . LEU A 1 83 ? -12.244 4.801 18.496 1.00 42.44 83 LEU A C 1
ATOM 652 O O . LEU A 1 83 ? -12.062 3.981 17.600 1.00 42.44 83 LEU A O 1
ATOM 656 N N . SER A 1 84 ? -12.403 4.444 19.765 1.00 37.31 84 SER A N 1
ATOM 657 C CA . SER A 1 84 ? -13.008 3.160 20.098 1.00 37.31 84 SER A CA 1
ATOM 658 C C . SER A 1 84 ? -14.516 3.357 19.988 1.00 37.31 84 SER A C 1
ATOM 660 O O . SER A 1 84 ? -15.187 3.674 20.969 1.00 37.31 84 SER A O 1
ATOM 662 N N . THR A 1 85 ? -15.062 3.239 18.778 1.00 42.50 85 THR A N 1
ATOM 663 C CA . THR A 1 85 ? -16.500 2.979 18.666 1.00 42.50 85 THR A CA 1
ATOM 664 C C . THR A 1 85 ? -16.712 1.574 19.227 1.00 42.50 85 THR A C 1
ATOM 666 O O . THR A 1 85 ? -16.120 0.614 18.748 1.00 42.50 85 THR A O 1
ATOM 669 N N . ASN A 1 86 ? -17.490 1.451 20.304 1.00 42.78 86 ASN A N 1
ATOM 670 C CA . ASN A 1 86 ? -17.739 0.168 20.981 1.00 42.78 86 ASN A CA 1
ATOM 671 C C . ASN A 1 86 ? -18.549 -0.831 20.127 1.00 42.78 86 ASN A C 1
ATOM 673 O O . ASN A 1 86 ? -18.819 -1.939 20.577 1.00 42.78 86 ASN A O 1
ATOM 677 N N . GLU A 1 87 ? -18.909 -0.459 18.898 1.00 48.38 87 GLU A N 1
ATOM 678 C CA . GLU A 1 87 ? -19.533 -1.328 17.909 1.00 48.38 87 GLU A CA 1
ATOM 679 C C . GLU A 1 87 ? -18.558 -1.525 16.741 1.00 48.38 87 GLU A C 1
ATOM 681 O O . GLU A 1 87 ? -18.204 -0.544 16.081 1.00 48.38 87 GLU A O 1
ATOM 686 N N . PRO A 1 88 ? -18.110 -2.761 16.450 1.00 53.44 88 PRO A N 1
ATOM 687 C CA . PRO A 1 88 ? -17.217 -3.003 15.330 1.00 53.44 88 PRO A CA 1
ATOM 688 C C . PRO A 1 88 ? -17.918 -2.571 14.044 1.00 53.44 88 PRO A C 1
ATOM 690 O O . PRO A 1 88 ? -18.990 -3.077 13.696 1.00 53.44 88 PRO A O 1
ATOM 693 N N . VAL A 1 89 ? -17.309 -1.629 13.320 1.00 58.25 89 VAL A N 1
ATOM 694 C CA . VAL A 1 89 ? -17.794 -1.203 12.008 1.00 58.25 89 VAL A CA 1
ATOM 695 C C . VAL A 1 89 ? -17.881 -2.443 11.121 1.00 58.25 89 VAL A C 1
ATOM 697 O O . VAL A 1 89 ? -16.877 -2.958 10.633 1.00 58.25 89 VAL A O 1
ATOM 700 N N . LYS A 1 90 ? -19.107 -2.924 10.885 1.00 61.66 90 LYS A N 1
ATOM 701 C CA . LYS A 1 90 ? -19.421 -4.094 10.049 1.00 61.66 90 LYS A CA 1
ATOM 702 C C . LYS A 1 90 ? -19.286 -3.768 8.558 1.00 61.66 90 LYS A C 1
ATOM 704 O O . LYS A 1 90 ? -20.157 -4.072 7.740 1.00 61.66 90 LYS A O 1
ATOM 709 N N . ALA A 1 91 ? -18.214 -3.077 8.189 1.00 68.31 91 ALA A N 1
ATOM 710 C CA . ALA A 1 91 ? -17.824 -2.944 6.804 1.00 68.31 91 ALA A CA 1
ATOM 711 C C . ALA A 1 91 ? -17.303 -4.307 6.328 1.00 68.31 91 ALA A C 1
ATOM 713 O O . ALA A 1 91 ? -16.648 -5.043 7.058 1.00 68.31 91 ALA A O 1
ATOM 714 N N . LYS A 1 92 ? -17.638 -4.665 5.092 1.00 87.25 92 LYS A N 1
ATOM 715 C CA . LYS A 1 92 ? -17.084 -5.843 4.403 1.00 87.25 92 LYS A CA 1
ATOM 716 C C . LYS A 1 92 ? -16.081 -5.444 3.325 1.00 87.25 92 LYS A C 1
ATOM 718 O O . LYS A 1 92 ? -15.412 -6.289 2.745 1.00 87.25 92 LYS A O 1
ATOM 723 N N . ARG A 1 93 ? -16.009 -4.152 3.000 1.00 92.94 93 ARG A N 1
ATOM 724 C CA . ARG A 1 93 ? -15.273 -3.634 1.851 1.00 92.94 93 ARG A CA 1
ATOM 725 C C . ARG A 1 93 ? -14.320 -2.535 2.284 1.00 92.94 93 ARG A C 1
ATOM 727 O O . ARG A 1 93 ? -14.755 -1.554 2.882 1.00 92.94 93 ARG A O 1
ATOM 734 N N . LEU A 1 94 ? -13.063 -2.687 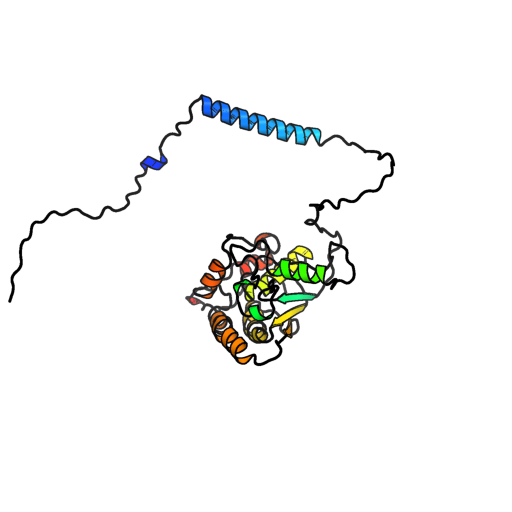1.889 1.00 95.38 94 LEU A N 1
ATOM 735 C CA . LEU A 1 94 ? -12.035 -1.662 1.974 1.00 95.38 94 LEU A CA 1
ATOM 736 C C . LEU A 1 94 ? -11.968 -0.909 0.639 1.00 95.38 94 LEU A C 1
ATOM 738 O O . LEU A 1 94 ? -11.829 -1.521 -0.422 1.00 95.38 94 LEU A O 1
ATOM 742 N N . ILE A 1 95 ? -12.072 0.418 0.693 1.00 94.94 95 ILE A N 1
ATOM 743 C CA . ILE A 1 95 ? -11.820 1.308 -0.445 1.00 94.94 95 ILE A CA 1
ATOM 744 C C . ILE A 1 95 ? -10.517 2.052 -0.163 1.00 94.94 95 ILE A C 1
ATOM 746 O O . ILE A 1 95 ? -10.399 2.706 0.868 1.00 94.94 95 ILE A O 1
ATOM 750 N N . ILE A 1 96 ? -9.552 1.941 -1.071 1.00 95.25 96 ILE A N 1
ATOM 751 C CA . ILE A 1 96 ? -8.237 2.579 -0.969 1.00 95.25 96 ILE A CA 1
ATOM 752 C C . ILE A 1 96 ? -8.164 3.668 -2.032 1.00 95.25 96 ILE A C 1
ATOM 754 O O . ILE A 1 96 ? -8.294 3.370 -3.219 1.00 95.25 96 ILE A O 1
ATOM 758 N N . VAL A 1 97 ? -7.924 4.912 -1.626 1.00 92.50 97 VAL A N 1
ATOM 759 C CA . VAL A 1 97 ? -7.639 6.019 -2.548 1.00 92.50 97 VAL A CA 1
ATOM 760 C C . VAL A 1 97 ? -6.125 6.211 -2.583 1.00 92.50 97 VAL A C 1
ATOM 762 O O . VAL A 1 97 ? -5.540 6.727 -1.637 1.00 92.50 97 VAL A O 1
ATOM 765 N N . ALA A 1 98 ? -5.479 5.731 -3.647 1.00 83.31 98 ALA A N 1
ATOM 766 C CA . ALA A 1 98 ? -4.023 5.703 -3.775 1.00 83.31 98 ALA A CA 1
ATOM 767 C C . ALA A 1 98 ? -3.525 6.780 -4.754 1.00 83.31 98 ALA A C 1
ATOM 769 O O . ALA A 1 98 ? -3.557 6.608 -5.980 1.00 83.31 98 ALA A O 1
ATOM 770 N N . GLY A 1 99 ? -3.019 7.879 -4.200 1.00 70.12 99 GLY A N 1
ATOM 771 C CA . GLY A 1 99 ? -2.506 9.027 -4.942 1.00 70.12 99 GLY A CA 1
ATOM 772 C C . GLY A 1 99 ? -1.033 8.949 -5.357 1.00 70.12 99 GLY A C 1
ATOM 773 O O . GLY A 1 99 ? -0.431 7.870 -5.461 1.00 70.12 99 GLY A O 1
ATOM 774 N N . HIS A 1 100 ? -0.472 10.114 -5.688 1.00 61.22 100 HIS A N 1
ATOM 775 C CA . HIS A 1 100 ? 0.981 10.328 -5.790 1.00 61.22 100 HIS A CA 1
ATOM 776 C C . HIS A 1 100 ? 1.465 11.600 -5.090 1.00 61.22 100 HIS A C 1
ATOM 778 O O . HIS A 1 100 ? 2.615 11.637 -4.654 1.00 61.22 100 HIS A O 1
ATOM 784 N N . ALA A 1 101 ? 0.635 12.643 -5.072 1.00 58.69 101 ALA A N 1
ATOM 785 C CA . ALA A 1 101 ? 0.880 13.906 -4.398 1.00 58.69 101 ALA A CA 1
ATOM 786 C C . ALA A 1 101 ? -0.376 14.784 -4.488 1.00 58.69 101 ALA A C 1
ATOM 788 O O . ALA A 1 101 ? -1.197 14.603 -5.394 1.00 58.69 101 ALA A O 1
ATOM 789 N N . ILE A 1 102 ? -0.489 15.769 -3.598 1.00 56.59 102 ILE A N 1
ATOM 790 C CA . ILE A 1 102 ? -1.470 16.853 -3.719 1.00 56.59 102 ILE A CA 1
ATOM 791 C C . ILE A 1 102 ? -0.740 18.120 -4.153 1.00 56.59 102 ILE A C 1
ATOM 793 O O . ILE A 1 102 ? 0.216 18.541 -3.505 1.00 56.59 102 ILE A O 1
ATOM 797 N N . TRP A 1 103 ? -1.174 18.724 -5.259 1.00 49.22 103 TRP A N 1
ATOM 798 C CA . TRP A 1 103 ? -0.650 20.015 -5.693 1.00 49.22 103 TRP A CA 1
ATOM 799 C C . TRP A 1 103 ? -1.164 21.118 -4.762 1.00 49.22 103 TRP A C 1
ATOM 801 O O . TRP A 1 103 ? -2.371 21.250 -4.563 1.00 49.22 103 TRP A O 1
ATOM 811 N N . LYS A 1 104 ? -0.245 21.890 -4.182 1.00 56.50 104 LYS A N 1
ATOM 812 C CA . LYS A 1 104 ? -0.527 23.029 -3.296 1.00 56.50 104 LYS A CA 1
ATOM 813 C C . LYS A 1 104 ? -0.193 24.382 -3.910 1.00 56.50 104 LYS A C 1
ATOM 815 O O . LYS A 1 104 ? -0.352 25.403 -3.241 1.00 56.50 104 LYS A O 1
ATOM 820 N N . GLY A 1 105 ? 0.285 24.407 -5.150 1.00 54.41 105 GLY A N 1
ATOM 821 C CA . GLY A 1 105 ? 0.584 25.663 -5.819 1.00 54.41 105 GLY A CA 1
ATOM 822 C C . GLY A 1 105 ? -0.673 26.525 -5.970 1.00 54.41 105 GLY A C 1
ATOM 823 O O . GLY A 1 105 ? -1.806 26.052 -5.926 1.00 54.41 105 GLY A O 1
ATOM 824 N N . CYS A 1 106 ? -0.472 27.826 -6.136 1.00 56.50 106 CYS A N 1
ATOM 825 C CA . CYS A 1 106 ? -1.545 28.772 -6.449 1.00 56.50 106 CYS A CA 1
ATOM 826 C C . CYS A 1 106 ? -1.586 29.149 -7.940 1.00 56.50 106 CYS A C 1
ATOM 828 O O . CYS A 1 106 ? -2.517 29.823 -8.374 1.00 56.50 106 CYS A O 1
ATOM 830 N N . LEU A 1 107 ? -0.593 28.707 -8.722 1.00 57.88 107 LEU A N 1
ATOM 831 C CA . LEU A 1 107 ? -0.420 29.018 -10.144 1.00 57.88 107 LEU A CA 1
ATOM 832 C C . LEU A 1 107 ? -0.519 27.739 -10.988 1.00 57.88 107 LEU A C 1
ATOM 834 O O . LEU A 1 107 ? 0.461 26.995 -11.049 1.00 57.88 107 LEU A O 1
ATOM 838 N N . PRO A 1 108 ? -1.659 27.457 -11.645 1.00 53.97 108 PRO A N 1
ATOM 839 C CA . PRO A 1 108 ? -1.876 26.213 -12.389 1.00 53.97 108 PRO A CA 1
ATOM 840 C C . PRO A 1 108 ? -0.789 25.897 -13.426 1.00 53.97 108 PRO A C 1
ATOM 842 O O . PRO A 1 108 ? -0.482 24.729 -13.652 1.00 53.97 108 PRO A O 1
ATOM 845 N N . GLU A 1 109 ? -0.163 26.910 -14.029 1.00 62.56 109 GLU A N 1
ATOM 846 C CA . GLU A 1 109 ? 0.985 26.746 -14.931 1.00 62.56 109 GLU A CA 1
ATOM 847 C C . GLU A 1 109 ? 2.209 26.067 -14.289 1.00 62.56 109 GLU A C 1
ATOM 849 O O . GLU A 1 109 ? 2.952 25.382 -14.990 1.00 62.56 109 GLU A O 1
ATOM 854 N N . LYS A 1 110 ? 2.394 26.174 -12.967 1.00 56.03 110 LYS A N 1
ATOM 855 C CA . LYS A 1 110 ? 3.481 25.518 -12.218 1.00 56.03 110 LYS A CA 1
ATOM 856 C C . LYS A 1 110 ? 3.147 24.099 -11.768 1.00 56.03 110 LYS A C 1
ATOM 858 O O . LYS A 1 110 ? 3.935 23.464 -11.079 1.00 56.03 110 LYS A O 1
ATOM 863 N N . ARG A 1 111 ? 2.004 23.540 -12.177 1.00 45.72 111 ARG A N 1
ATOM 864 C CA . ARG A 1 111 ? 1.613 22.164 -11.821 1.00 45.72 111 ARG A CA 1
ATOM 865 C C . ARG A 1 111 ? 2.535 21.078 -12.377 1.00 45.72 111 ARG A C 1
ATOM 867 O O . ARG A 1 111 ? 2.329 19.916 -12.067 1.00 45.72 111 ARG A O 1
ATOM 874 N N . LEU A 1 112 ? 3.492 21.406 -13.239 1.00 51.22 112 LEU A N 1
ATOM 875 C CA . LEU A 1 112 ? 4.507 20.456 -13.703 1.00 51.22 112 LEU A CA 1
ATOM 876 C C . LEU A 1 112 ? 5.806 20.551 -12.891 1.00 51.22 112 LEU A C 1
ATOM 878 O O . LEU A 1 112 ? 6.641 19.655 -12.987 1.00 51.22 112 LEU A O 1
ATOM 882 N N . ASP A 1 113 ? 5.954 21.596 -12.074 1.00 57.75 113 ASP A N 1
ATOM 883 C CA . ASP A 1 113 ? 7.099 21.769 -11.193 1.00 57.75 113 ASP A CA 1
ATOM 884 C C . ASP A 1 113 ? 6.879 20.955 -9.916 1.00 57.75 113 ASP A C 1
ATOM 886 O O . ASP A 1 113 ? 5.933 21.179 -9.162 1.00 57.75 113 ASP A O 1
ATOM 890 N N . ASP A 1 114 ? 7.787 20.018 -9.648 1.00 55.06 114 ASP A N 1
ATOM 891 C CA . ASP A 1 114 ? 7.741 19.116 -8.491 1.00 55.06 114 ASP A CA 1
ATOM 892 C C . ASP A 1 114 ? 7.802 19.842 -7.129 1.00 55.06 114 ASP A C 1
ATOM 894 O O . AS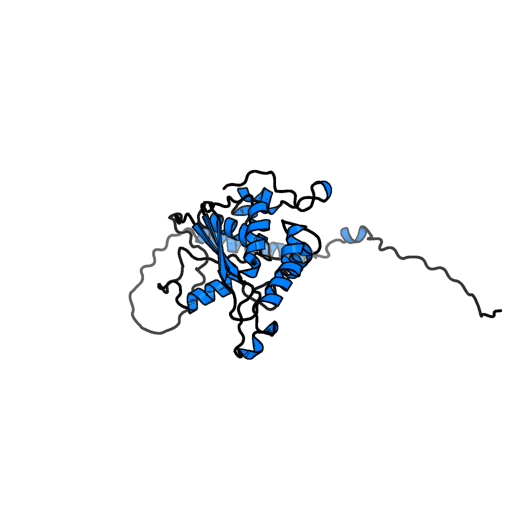P A 1 114 ? 7.595 19.207 -6.093 1.00 55.06 114 ASP A O 1
ATOM 898 N N . GLU A 1 115 ? 8.125 21.136 -7.095 1.00 55.19 115 GLU A N 1
ATOM 899 C CA . GLU A 1 115 ? 8.227 21.956 -5.878 1.00 55.19 115 GLU A CA 1
ATOM 900 C C . GLU A 1 115 ? 6.867 22.114 -5.183 1.00 55.19 115 GLU A C 1
ATOM 902 O O . GLU A 1 115 ? 6.760 21.887 -3.978 1.00 55.19 115 GLU A O 1
ATOM 907 N N . ASP A 1 116 ? 5.811 22.379 -5.957 1.00 53.34 116 ASP A N 1
ATOM 908 C CA . ASP A 1 116 ? 4.464 22.660 -5.441 1.00 53.34 116 ASP A CA 1
ATOM 909 C C . ASP A 1 116 ? 3.624 21.388 -5.213 1.00 53.34 116 ASP A C 1
ATOM 911 O O . ASP A 1 116 ? 2.452 21.462 -4.834 1.00 53.34 116 ASP A O 1
ATOM 915 N N . TRP A 1 117 ? 4.201 20.204 -5.440 1.00 55.78 117 TRP A N 1
ATOM 916 C CA . TRP A 1 117 ? 3.558 18.918 -5.172 1.00 55.78 117 TRP A CA 1
ATOM 917 C C . TRP A 1 117 ? 3.953 18.368 -3.804 1.00 55.78 117 TRP A C 1
ATOM 919 O O . TRP A 1 117 ? 5.101 17.982 -3.559 1.00 55.78 117 TRP A O 1
ATOM 929 N N . GLU A 1 118 ? 2.971 18.242 -2.916 1.00 55.50 118 GLU A N 1
ATOM 930 C CA . GLU A 1 118 ? 3.146 17.548 -1.650 1.00 55.50 118 GLU A CA 1
ATOM 931 C C . GLU A 1 118 ? 3.113 16.042 -1.846 1.00 55.50 118 GLU A C 1
ATOM 933 O O . GLU A 1 118 ? 2.057 15.429 -1.985 1.00 55.50 118 GLU A O 1
ATOM 938 N N . ARG A 1 119 ? 4.295 15.436 -1.781 1.00 54.34 119 ARG A N 1
ATOM 939 C CA . ARG A 1 119 ? 4.502 13.983 -1.794 1.00 54.34 119 ARG A CA 1
ATOM 940 C C . ARG A 1 119 ? 4.392 13.361 -0.385 1.00 54.34 119 ARG A C 1
ATOM 942 O O . ARG A 1 119 ? 4.976 12.313 -0.113 1.00 54.34 119 ARG A O 1
ATOM 949 N N . GLY A 1 120 ? 3.708 14.047 0.534 1.00 57.19 120 GLY A N 1
ATOM 950 C CA . GLY A 1 120 ? 3.639 13.721 1.963 1.00 57.19 120 GLY A CA 1
ATOM 951 C C . GLY A 1 120 ? 5.003 13.724 2.668 1.00 57.19 120 GLY A C 1
ATOM 952 O O . GLY A 1 120 ? 6.008 14.153 2.102 1.00 57.19 120 GLY A O 1
ATOM 953 N N . GLN A 1 121 ? 5.069 13.161 3.880 1.00 56.47 121 GLN A N 1
ATOM 954 C CA . GLN A 1 121 ? 6.295 12.961 4.687 1.00 56.47 121 GLN A CA 1
ATOM 955 C C . GLN A 1 121 ? 7.416 12.134 4.009 1.00 56.47 121 GLN A C 1
ATOM 957 O O . GLN A 1 121 ? 8.415 11.795 4.642 1.00 56.47 121 GLN A O 1
ATOM 962 N N . THR A 1 122 ? 7.297 11.827 2.713 1.00 50.38 122 THR A N 1
ATOM 963 C CA . THR A 1 122 ? 8.411 11.333 1.897 1.00 50.38 122 THR A CA 1
ATOM 964 C C . THR A 1 122 ? 9.425 12.429 1.535 1.00 50.38 122 THR A C 1
ATOM 966 O O . THR A 1 122 ? 10.489 12.115 1.000 1.00 50.38 122 THR A O 1
ATOM 969 N N . ARG A 1 123 ? 9.134 13.699 1.869 1.00 55.66 123 ARG A N 1
ATOM 970 C CA . ARG A 1 123 ? 10.066 14.840 1.870 1.00 55.66 123 ARG A CA 1
ATOM 971 C C . ARG A 1 123 ? 10.339 15.327 3.296 1.00 55.66 123 ARG A C 1
ATOM 973 O O . ARG A 1 123 ? 9.424 15.389 4.109 1.00 55.66 123 ARG A O 1
ATOM 980 N N . GLU A 1 124 ? 11.577 15.745 3.571 1.00 56.94 124 GLU A N 1
ATOM 981 C CA . GLU A 1 124 ? 11.995 16.277 4.885 1.00 56.94 124 GLU A CA 1
ATOM 982 C C . GLU A 1 124 ? 11.200 17.516 5.330 1.00 56.94 124 GLU A C 1
ATOM 984 O O . GLU A 1 124 ? 11.034 17.742 6.525 1.00 56.94 124 GLU A O 1
ATOM 989 N N . SER A 1 125 ? 10.693 18.306 4.381 1.00 57.94 125 SER A N 1
ATOM 990 C CA . SER A 1 125 ? 9.952 19.545 4.637 1.00 57.94 125 SER A CA 1
ATOM 991 C C . SER A 1 125 ? 8.450 19.352 4.865 1.00 57.94 125 SER A C 1
ATOM 993 O O . SER A 1 125 ? 7.767 20.299 5.255 1.00 57.94 125 SER A O 1
ATOM 995 N N . SER A 1 126 ? 7.908 18.159 4.616 1.00 62.47 126 SER A N 1
ATOM 996 C CA . SER A 1 126 ? 6.470 17.907 4.716 1.00 62.47 126 SER A CA 1
ATOM 997 C C . SER A 1 126 ? 6.092 17.443 6.120 1.00 62.47 126 SER A C 1
ATOM 999 O O . SER A 1 126 ? 6.608 16.447 6.617 1.00 62.47 126 SER A O 1
ATOM 1001 N N . VAL A 1 127 ? 5.150 18.146 6.754 1.00 67.00 127 VAL A N 1
ATOM 1002 C CA . VAL A 1 127 ? 4.681 17.838 8.120 1.00 67.00 127 VAL A CA 1
ATOM 1003 C C . VAL A 1 127 ? 3.590 16.755 8.126 1.00 67.00 127 VAL A C 1
ATOM 1005 O O . VAL A 1 127 ? 3.415 16.067 9.126 1.00 67.00 127 VAL A O 1
ATOM 1008 N N . SER A 1 128 ? 2.900 16.550 7.001 1.00 69.94 128 SER A N 1
ATOM 1009 C CA . SER A 1 128 ? 1.730 15.669 6.872 1.00 69.94 128 SER A CA 1
ATOM 1010 C C . SER A 1 128 ? 1.963 14.546 5.854 1.00 69.94 128 SER A C 1
ATOM 1012 O O . SER A 1 128 ? 2.756 14.703 4.919 1.00 69.94 128 SER A O 1
ATOM 1014 N N . SER A 1 129 ? 1.346 13.380 6.068 1.00 79.62 129 SER A N 1
ATOM 1015 C CA . SER A 1 129 ? 1.420 12.251 5.130 1.00 79.62 129 SER A CA 1
ATOM 1016 C C . SER A 1 129 ? 0.585 12.541 3.872 1.00 79.62 129 SER A C 1
ATOM 1018 O O . SER A 1 129 ? -0.294 13.398 3.871 1.00 79.62 129 SER A O 1
ATOM 1020 N N . GLU A 1 130 ? 0.829 11.806 2.784 1.00 79.31 130 GLU A N 1
ATOM 1021 C CA . GLU A 1 130 ? -0.016 11.919 1.588 1.00 79.31 130 GLU A CA 1
ATOM 1022 C C . GLU A 1 130 ? -1.473 11.515 1.895 1.00 79.31 130 GLU A C 1
ATOM 1024 O O . GLU A 1 130 ? -2.409 12.185 1.459 1.00 79.31 130 GLU A O 1
ATOM 1029 N N . GLY A 1 131 ? -1.663 10.456 2.691 1.00 82.56 131 GLY A N 1
ATOM 1030 C CA . GLY A 1 131 ? -2.982 9.974 3.105 1.00 82.56 131 GLY A CA 1
ATOM 1031 C C . GLY A 1 131 ? -3.755 10.994 3.942 1.00 82.56 131 GLY A C 1
ATOM 1032 O O . GLY A 1 131 ? -4.942 11.213 3.703 1.00 82.56 131 GLY A O 1
ATOM 1033 N N . GLU A 1 132 ? -3.084 11.667 4.876 1.00 82.00 132 GLU A N 1
ATOM 1034 C CA . GLU A 1 132 ? -3.679 12.727 5.691 1.00 82.00 132 GLU A CA 1
ATOM 1035 C C . GLU A 1 132 ? -4.058 13.940 4.827 1.00 82.00 132 GLU A C 1
ATOM 1037 O O . GLU A 1 132 ? -5.148 14.492 4.990 1.00 82.00 132 GLU A O 1
ATOM 1042 N N . SER A 1 133 ? -3.227 14.315 3.848 1.00 80.88 133 SER A N 1
ATOM 1043 C CA . SER A 1 133 ? -3.560 15.390 2.908 1.00 80.88 133 SER A CA 1
ATOM 1044 C C . SER A 1 133 ? -4.820 15.070 2.085 1.00 80.88 133 SER A C 1
ATOM 1046 O O . SER A 1 133 ? -5.665 15.952 1.907 1.00 80.88 133 SER A O 1
ATOM 1048 N N . TYR A 1 134 ? -5.010 13.822 1.630 1.00 83.62 134 TYR A N 1
ATOM 1049 C CA . TYR A 1 134 ? -6.246 13.412 0.939 1.00 83.62 134 TYR A CA 1
ATOM 1050 C C . TYR A 1 134 ? -7.461 13.432 1.859 1.00 83.62 134 TYR A C 1
ATOM 1052 O O . TYR A 1 134 ? -8.526 13.901 1.454 1.00 83.62 134 TYR A O 1
ATOM 1060 N N . LEU A 1 135 ? -7.304 12.946 3.092 1.00 82.88 135 LEU A N 1
ATOM 1061 C CA . LEU A 1 135 ? -8.372 12.984 4.082 1.00 82.88 135 LEU A CA 1
ATOM 1062 C C . LEU A 1 135 ? -8.794 14.431 4.353 1.00 82.88 135 LEU A C 1
ATOM 1064 O O . LEU A 1 135 ? -9.981 14.735 4.310 1.00 82.88 135 LEU A O 1
ATOM 1068 N N . ARG A 1 136 ? -7.833 15.343 4.528 1.00 80.62 136 ARG A N 1
ATOM 1069 C CA . ARG A 1 136 ? -8.100 16.773 4.709 1.00 80.62 136 ARG A CA 1
ATOM 1070 C C . ARG A 1 136 ? -8.828 17.375 3.511 1.00 80.62 136 ARG A C 1
ATOM 1072 O O . ARG A 1 136 ? -9.832 18.047 3.699 1.00 80.62 136 ARG A O 1
ATOM 1079 N N . LEU A 1 137 ? -8.393 17.091 2.283 1.00 83.31 137 LEU A N 1
ATOM 1080 C CA . LEU A 1 137 ? -9.088 17.567 1.083 1.00 83.31 137 LEU A CA 1
ATOM 1081 C C . LEU A 1 137 ? -10.539 17.057 1.012 1.00 83.31 137 LEU A C 1
ATOM 1083 O O . LEU A 1 137 ? -11.443 17.807 0.646 1.00 83.31 137 LEU A O 1
ATOM 1087 N N . ALA A 1 138 ? -10.782 15.797 1.377 1.00 82.69 138 ALA A N 1
ATOM 1088 C CA . ALA A 1 138 ? -12.131 15.233 1.432 1.00 82.69 138 ALA A CA 1
ATOM 1089 C C . ALA A 1 138 ? -13.015 15.933 2.484 1.00 82.69 138 ALA A C 1
ATOM 1091 O O . ALA A 1 138 ? -14.207 16.131 2.250 1.00 82.69 138 ALA A O 1
ATOM 1092 N N . ILE A 1 139 ? -12.428 16.345 3.611 1.00 78.50 139 ILE A N 1
ATOM 1093 C CA . ILE A 1 139 ? -13.106 17.126 4.655 1.00 78.50 139 ILE A CA 1
ATOM 1094 C C . ILE A 1 139 ? -13.474 18.515 4.135 1.00 78.50 139 ILE A C 1
ATOM 1096 O O . ILE A 1 139 ? -14.646 18.881 4.156 1.00 78.50 139 ILE A O 1
ATOM 1100 N N . GLU A 1 140 ? -12.492 19.254 3.617 1.00 82.62 140 GLU A N 1
ATOM 1101 C CA . GLU A 1 140 ? -12.672 20.632 3.137 1.00 82.62 140 GLU A CA 1
ATOM 1102 C C . GLU A 1 140 ? -13.641 20.716 1.948 1.00 82.62 140 GLU A C 1
ATOM 1104 O O . GLU A 1 140 ? -14.388 21.679 1.802 1.00 82.62 140 GLU A O 1
ATOM 1109 N N . SER A 1 141 ? -13.682 19.680 1.105 1.00 83.06 141 SER A N 1
ATOM 1110 C CA . SER A 1 141 ? -14.642 19.581 -0.004 1.00 83.06 141 SER A CA 1
ATOM 1111 C C . SER A 1 141 ? -16.043 19.125 0.421 1.00 83.06 141 SER A C 1
ATOM 1113 O O . SER A 1 141 ? -16.914 18.968 -0.435 1.00 83.06 141 SER A O 1
ATOM 1115 N N . ASN A 1 142 ? -16.276 18.898 1.720 1.00 79.19 142 ASN A N 1
ATOM 1116 C CA . ASN A 1 142 ? -17.513 18.339 2.270 1.00 79.19 142 ASN A CA 1
ATOM 1117 C C . ASN A 1 142 ? -17.933 17.020 1.584 1.00 79.19 142 ASN A C 1
ATOM 1119 O O . ASN A 1 142 ? -19.120 16.720 1.438 1.00 79.19 142 ASN A O 1
ATOM 1123 N N . LEU A 1 143 ? -16.960 16.201 1.165 1.00 82.94 143 LEU A N 1
ATOM 1124 C CA . LEU A 1 143 ? -17.215 14.965 0.419 1.00 82.94 143 LEU A CA 1
ATOM 1125 C C . LEU A 1 143 ? -18.053 13.962 1.222 1.00 82.94 143 LEU A C 1
ATOM 1127 O O . LEU A 1 143 ? -18.826 13.185 0.663 1.00 82.94 143 LEU A O 1
ATOM 1131 N N . PHE A 1 144 ? -17.923 13.978 2.547 1.00 79.12 144 PHE A N 1
ATOM 1132 C CA . PHE A 1 144 ? -18.658 13.085 3.440 1.00 79.12 144 PHE A CA 1
ATOM 1133 C C . PHE A 1 144 ? -20.067 13.590 3.789 1.00 79.12 144 PHE A C 1
ATOM 1135 O O . PHE A 1 144 ? -20.771 12.917 4.537 1.00 79.12 144 PHE A O 1
ATOM 1142 N N . HIS A 1 145 ? -20.484 14.743 3.245 1.00 68.06 145 HIS A N 1
ATOM 1143 C CA . HIS A 1 145 ? -21.825 15.338 3.344 1.00 68.06 145 HIS A CA 1
ATOM 1144 C C . HIS A 1 145 ? -22.363 15.592 4.768 1.00 68.06 145 HIS A C 1
ATOM 1146 O O . HIS A 1 145 ? -23.497 16.043 4.899 1.00 68.06 145 HIS A O 1
ATOM 1152 N N . ASN A 1 146 ? -21.570 15.353 5.822 1.00 62.94 146 ASN A N 1
ATOM 1153 C CA . ASN A 1 146 ? -22.038 15.373 7.210 1.00 62.94 146 ASN A CA 1
ATOM 1154 C C . ASN A 1 146 ? -21.202 16.219 8.179 1.00 62.94 146 ASN A C 1
ATOM 1156 O O . ASN A 1 146 ? -21.554 16.231 9.346 1.00 62.94 146 ASN A O 1
ATOM 1160 N N . GLY A 1 147 ? -20.152 16.932 7.751 1.00 53.03 147 GLY A N 1
ATOM 1161 C CA . GLY A 1 147 ? -19.471 17.989 8.535 1.00 53.03 147 GLY A CA 1
ATOM 1162 C C . GLY A 1 147 ? -18.892 17.648 9.926 1.00 53.03 147 GLY A C 1
ATOM 1163 O O . GLY A 1 147 ? -18.167 18.465 10.482 1.00 53.03 147 GLY A O 1
ATOM 1164 N N . PHE A 1 148 ? -19.165 16.475 10.497 1.00 51.91 148 PHE A N 1
ATOM 1165 C CA . PHE A 1 148 ? -18.804 16.126 11.863 1.00 51.91 148 PHE A CA 1
ATOM 1166 C C . PHE A 1 148 ? -17.675 15.105 11.859 1.00 51.91 148 PHE A C 1
ATOM 1168 O O . PHE A 1 148 ? -17.837 13.946 11.476 1.00 51.91 148 PHE A O 1
ATOM 1175 N N . LEU A 1 149 ? -16.513 15.571 12.312 1.00 54.81 149 LEU A N 1
ATOM 1176 C CA . LEU A 1 149 ? -15.535 14.697 12.925 1.00 54.81 149 LEU A CA 1
ATOM 1177 C C . LEU A 1 149 ? -16.167 14.050 14.171 1.00 54.81 149 LEU A C 1
ATOM 1179 O O . LEU A 1 149 ? -16.891 14.727 14.902 1.00 54.81 149 LEU A O 1
ATOM 1183 N N . PRO A 1 150 ? -15.840 12.788 14.464 1.00 59.03 150 PRO A N 1
ATOM 1184 C CA . PRO A 1 150 ? -15.026 11.895 13.645 1.00 59.03 150 PRO A CA 1
ATOM 1185 C C . PRO A 1 150 ? -15.817 11.129 12.569 1.00 59.03 150 PRO A C 1
ATOM 1187 O O . PRO A 1 150 ? -16.934 10.673 12.796 1.00 59.03 150 PRO A O 1
ATOM 1190 N N . PHE A 1 151 ? -15.203 10.920 11.399 1.00 64.38 151 PHE A N 1
ATOM 1191 C CA . PHE A 1 151 ? -15.790 10.087 10.346 1.00 64.38 151 PHE A CA 1
ATOM 1192 C C . PHE A 1 151 ? -15.721 8.615 10.746 1.00 64.38 151 PHE A C 1
ATOM 1194 O O . PHE A 1 151 ? -14.652 8.013 10.716 1.00 64.38 151 PHE A O 1
ATOM 1201 N N . GLU A 1 152 ? -16.868 8.002 11.036 1.00 66.38 152 GLU A N 1
ATOM 1202 C CA . GLU A 1 152 ? -16.940 6.590 11.446 1.00 66.38 152 GLU A CA 1
ATOM 1203 C C . GLU A 1 152 ? -16.333 5.608 10.424 1.00 66.38 152 GLU A C 1
ATOM 1205 O O . GLU A 1 152 ? -16.026 4.467 10.756 1.00 66.38 152 GLU A O 1
ATOM 1210 N N . ARG A 1 153 ? -16.193 6.015 9.153 1.00 78.88 153 ARG A N 1
ATOM 1211 C CA . ARG A 1 153 ? -15.868 5.112 8.034 1.00 78.88 153 ARG A CA 1
ATOM 1212 C C . ARG A 1 153 ? -14.745 5.594 7.117 1.00 78.88 153 ARG A C 1
ATOM 1214 O O . ARG A 1 153 ? -14.583 5.036 6.032 1.00 78.88 153 ARG A O 1
ATOM 1221 N N . ALA A 1 154 ? -13.992 6.615 7.519 1.00 85.62 154 ALA A N 1
ATOM 1222 C CA . ALA A 1 154 ? -12.856 7.126 6.756 1.00 85.62 154 ALA A CA 1
ATOM 1223 C C . ALA A 1 154 ? -11.645 7.333 7.673 1.00 85.62 154 ALA A C 1
ATOM 1225 O O . ALA A 1 154 ? -11.775 7.801 8.798 1.00 85.62 154 ALA A O 1
ATOM 1226 N N . THR A 1 155 ? -10.459 6.977 7.186 1.00 87.62 155 THR A N 1
ATOM 1227 C CA . THR A 1 155 ? -9.190 7.109 7.911 1.00 87.62 155 THR A CA 1
ATOM 1228 C C . THR A 1 155 ? -8.047 7.308 6.914 1.00 87.62 155 THR A C 1
ATOM 1230 O O . THR A 1 155 ? -8.234 7.083 5.715 1.00 87.62 155 THR A O 1
ATOM 1233 N N . SER A 1 156 ? -6.867 7.676 7.406 1.00 89.62 156 SER A N 1
ATOM 1234 C CA . SER A 1 156 ? -5.613 7.667 6.652 1.00 89.62 156 SER A CA 1
ATOM 1235 C C . SER A 1 156 ? -4.734 6.466 7.034 1.00 89.62 156 SER A C 1
ATOM 1237 O O . SER A 1 156 ? -4.794 5.941 8.151 1.00 89.62 156 SER A O 1
ATOM 1239 N N . GLU A 1 157 ? -3.921 6.019 6.076 1.00 92.69 157 GLU A N 1
ATOM 1240 C CA . GLU A 1 157 ? -2.757 5.157 6.288 1.00 92.69 157 GLU A CA 1
ATOM 1241 C C . GLU A 1 157 ? -1.523 6.019 5.997 1.00 92.69 157 GLU A C 1
ATOM 1243 O O . GLU A 1 157 ? -1.436 6.635 4.934 1.00 92.69 157 GLU A O 1
ATOM 1248 N N . ASP A 1 158 ? -0.608 6.117 6.961 1.00 89.56 158 ASP A N 1
ATOM 1249 C CA . ASP A 1 158 ? 0.405 7.177 6.986 1.00 89.56 158 ASP A CA 1
ATOM 1250 C C . ASP A 1 158 ? 1.847 6.665 6.887 1.00 89.56 158 ASP A C 1
ATOM 1252 O O . ASP A 1 158 ? 2.779 7.461 7.031 1.00 89.56 158 ASP A O 1
ATOM 1256 N N . TYR A 1 159 ? 2.056 5.360 6.709 1.00 91.94 159 TYR A N 1
ATOM 1257 C CA . TYR A 1 159 ? 3.369 4.716 6.750 1.00 91.94 159 TYR A CA 1
ATOM 1258 C C . TYR A 1 159 ? 3.800 4.091 5.423 1.00 91.94 159 TYR A C 1
ATOM 1260 O O . TYR A 1 159 ? 4.988 3.783 5.274 1.00 91.94 159 TYR A O 1
ATOM 1268 N N . ALA A 1 160 ? 2.897 3.876 4.464 1.00 93.00 160 ALA A N 1
ATOM 1269 C CA . ALA A 1 160 ? 3.277 3.312 3.180 1.00 93.00 160 ALA A CA 1
ATOM 1270 C C . ALA A 1 160 ? 4.220 4.243 2.407 1.00 93.00 160 ALA A C 1
ATOM 1272 O O . ALA A 1 160 ? 3.988 5.437 2.237 1.00 93.00 160 ALA A O 1
ATOM 1273 N N . MET A 1 161 ? 5.302 3.663 1.892 1.00 91.81 161 MET A N 1
ATOM 1274 C CA . MET A 1 161 ? 6.325 4.358 1.105 1.00 91.81 161 MET A CA 1
ATOM 1275 C C . MET A 1 161 ? 6.268 3.986 -0.380 1.00 91.81 161 MET A C 1
ATOM 1277 O O . MET A 1 161 ? 7.004 4.550 -1.197 1.00 91.81 161 MET A O 1
ATOM 1281 N N . ASP A 1 162 ? 5.440 3.011 -0.755 1.00 93.50 162 ASP A N 1
ATOM 1282 C CA . ASP A 1 162 ? 5.209 2.609 -2.137 1.00 93.50 162 ASP A CA 1
ATOM 1283 C C . ASP A 1 162 ? 3.843 1.943 -2.344 1.00 93.50 162 ASP A C 1
ATOM 1285 O O . ASP A 1 162 ? 3.069 1.732 -1.420 1.00 93.50 162 ASP A O 1
ATOM 1289 N N . SER A 1 163 ? 3.559 1.582 -3.596 1.00 94.19 163 SER A N 1
ATOM 1290 C CA . SER A 1 163 ? 2.297 0.968 -4.012 1.00 94.19 163 SER A CA 1
ATOM 1291 C C . SER A 1 163 ? 2.012 -0.411 -3.410 1.00 94.19 163 SER A C 1
ATOM 1293 O O . SER A 1 163 ? 0.842 -0.758 -3.281 1.00 94.19 163 SER A O 1
ATOM 1295 N N . TYR A 1 164 ? 3.042 -1.201 -3.084 1.00 97.31 164 TYR A N 1
ATOM 1296 C CA . TYR A 1 164 ? 2.838 -2.504 -2.444 1.00 97.31 164 TYR A CA 1
ATOM 1297 C C . TYR A 1 164 ? 2.399 -2.291 -0.993 1.00 97.31 164 TYR A C 1
ATOM 1299 O O . TYR A 1 164 ? 1.395 -2.849 -0.550 1.00 97.31 164 TYR A O 1
ATOM 1307 N N . GLN A 1 165 ? 3.103 -1.405 -0.282 1.00 96.50 165 GLN A N 1
ATOM 1308 C CA . GLN A 1 165 ? 2.748 -1.014 1.079 1.00 96.50 165 GLN A CA 1
ATOM 1309 C C . GLN A 1 165 ? 1.395 -0.307 1.134 1.00 96.50 165 GLN A C 1
ATOM 1311 O O . GLN A 1 165 ? 0.624 -0.612 2.030 1.00 96.50 165 GLN A O 1
ATOM 1316 N N . ASN A 1 166 ? 1.039 0.521 0.145 1.00 95.69 166 ASN A N 1
ATOM 1317 C CA . ASN A 1 166 ? -0.295 1.129 0.072 1.00 95.69 166 ASN A CA 1
ATOM 1318 C C . ASN A 1 166 ? -1.404 0.070 0.152 1.00 95.69 166 ASN A C 1
ATOM 1320 O O . ASN A 1 166 ? -2.420 0.296 0.799 1.00 95.69 166 AS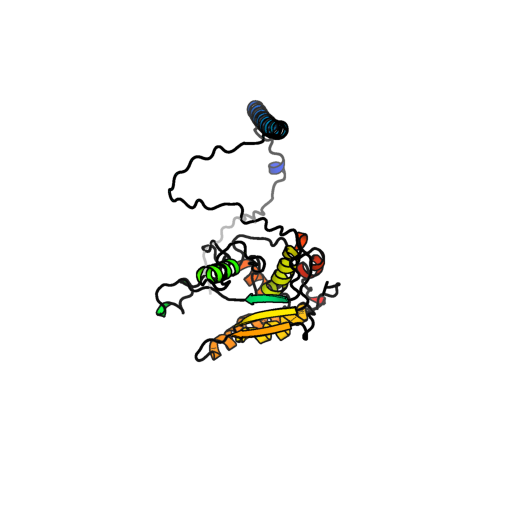N A O 1
ATOM 1324 N N . LEU A 1 167 ? -1.219 -1.092 -0.484 1.00 97.06 167 LEU A N 1
ATOM 1325 C CA . LEU A 1 167 ? -2.190 -2.181 -0.422 1.00 97.06 167 LEU A CA 1
ATOM 1326 C C . LEU A 1 167 ? -2.119 -2.924 0.922 1.00 97.06 167 LEU A C 1
ATOM 1328 O O . LEU A 1 167 ? -3.128 -3.026 1.616 1.00 97.06 167 LEU A O 1
ATOM 1332 N N . LEU A 1 168 ? -0.936 -3.411 1.309 1.00 98.06 168 LEU A N 1
ATOM 1333 C CA . LEU A 1 168 ? -0.761 -4.224 2.518 1.00 98.06 168 LEU A CA 1
ATOM 1334 C C . LEU A 1 168 ? -1.064 -3.449 3.810 1.00 98.06 168 LEU A C 1
ATOM 1336 O O . LEU A 1 168 ? -1.744 -3.962 4.695 1.00 98.06 168 LEU A O 1
ATOM 1340 N N . PHE A 1 169 ? -0.579 -2.216 3.925 1.00 97.69 169 PHE A N 1
ATOM 1341 C CA . PHE A 1 169 ? -0.770 -1.396 5.119 1.00 97.69 169 PHE A CA 1
ATOM 1342 C C . PHE A 1 169 ? -2.203 -0.888 5.222 1.00 97.69 169 PHE A C 1
ATOM 1344 O O . PHE A 1 169 ? -2.727 -0.836 6.326 1.00 97.69 169 PHE A O 1
ATOM 1351 N N . SER A 1 170 ? -2.894 -0.636 4.104 1.00 97.12 170 SER A N 1
ATOM 1352 C CA . SER A 1 170 ? -4.334 -0.342 4.152 1.00 97.12 170 SER A CA 1
ATOM 1353 C C . SER A 1 170 ? -5.147 -1.535 4.663 1.00 97.12 170 SER A C 1
ATOM 1355 O O . SER A 1 170 ? -6.096 -1.344 5.419 1.00 97.12 170 SER A O 1
ATOM 1357 N N . ILE A 1 171 ? -4.774 -2.770 4.298 1.00 97.50 171 ILE A N 1
ATOM 1358 C CA . ILE A 1 171 ? -5.396 -3.990 4.845 1.00 97.50 171 ILE A CA 1
ATOM 1359 C C . ILE A 1 171 ? -5.136 -4.090 6.355 1.00 97.50 171 ILE A C 1
ATOM 1361 O O . ILE A 1 171 ? -6.064 -4.341 7.121 1.00 97.50 171 ILE A O 1
ATOM 1365 N N . ALA A 1 172 ? -3.896 -3.854 6.792 1.00 97.62 172 ALA A N 1
ATOM 1366 C CA . ALA A 1 172 ? -3.535 -3.879 8.209 1.00 97.62 172 ALA A CA 1
ATOM 1367 C C . ALA A 1 172 ? -4.245 -2.773 9.013 1.00 97.62 172 ALA A C 1
ATOM 1369 O O . ALA A 1 172 ? -4.772 -3.033 10.090 1.00 97.62 172 ALA A O 1
ATOM 1370 N N . ARG A 1 173 ? -4.334 -1.558 8.462 1.00 94.94 173 ARG A N 1
ATOM 1371 C CA . ARG A 1 173 ? -5.051 -0.421 9.051 1.00 94.94 173 ARG A CA 1
ATOM 1372 C C . ARG A 1 173 ? -6.551 -0.682 9.150 1.00 94.94 173 ARG A C 1
ATOM 1374 O O . ARG A 1 173 ? -7.171 -0.325 10.144 1.00 94.94 173 ARG A O 1
ATOM 1381 N N . TYR A 1 174 ? -7.135 -1.333 8.147 1.00 94.19 174 TYR A N 1
ATOM 1382 C CA . TYR A 1 174 ? -8.527 -1.767 8.201 1.00 94.19 174 TYR A CA 1
ATOM 1383 C C . TYR A 1 174 ? -8.763 -2.754 9.351 1.00 94.19 174 TYR A C 1
ATOM 1385 O O . TYR A 1 174 ? -9.712 -2.586 10.114 1.00 94.19 174 TYR A O 1
ATOM 1393 N N . HIS A 1 175 ? -7.883 -3.746 9.508 1.00 94.62 175 HIS A N 1
ATOM 1394 C CA . HIS A 1 175 ? -7.947 -4.693 10.622 1.00 94.62 175 HIS A CA 1
ATOM 1395 C C . HIS A 1 175 ? -7.798 -3.995 11.979 1.00 94.62 175 HIS A C 1
ATOM 1397 O O . HIS A 1 175 ? -8.596 -4.233 12.876 1.00 94.62 175 HIS A O 1
ATOM 1403 N N . GLU A 1 176 ? -6.840 -3.078 12.106 1.00 92.69 176 GLU A N 1
ATOM 1404 C CA . GLU A 1 176 ? -6.606 -2.297 13.326 1.00 92.69 176 GLU A CA 1
ATOM 1405 C C . GLU A 1 176 ? -7.842 -1.501 13.777 1.00 92.69 176 GLU A C 1
ATOM 1407 O O . GLU A 1 176 ? -8.073 -1.365 14.975 1.00 92.69 176 GLU A O 1
ATOM 1412 N N . LEU A 1 177 ? -8.651 -1.002 12.836 1.00 89.75 177 LEU A N 1
ATOM 1413 C CA . LEU A 1 177 ? -9.844 -0.207 13.145 1.00 89.75 177 LEU A CA 1
ATOM 1414 C C . LEU A 1 177 ? -11.134 -1.023 13.272 1.00 89.75 177 LEU A C 1
ATOM 1416 O O . LEU A 1 177 ? -12.068 -0.577 13.930 1.00 89.75 177 LEU A O 1
ATOM 1420 N N . THR A 1 178 ? -11.227 -2.180 12.614 1.00 89.81 178 THR A N 1
ATOM 1421 C CA . THR A 1 178 ? -12.480 -2.960 12.540 1.00 89.81 178 THR A CA 1
ATOM 1422 C C . THR A 1 178 ? -12.426 -4.290 13.288 1.00 89.81 178 THR A C 1
ATOM 1424 O O . THR A 1 178 ? -13.469 -4.901 13.516 1.00 89.81 178 THR A O 1
ATOM 1427 N N . GLY A 1 179 ? -11.231 -4.764 13.648 1.00 90.94 179 GLY A N 1
ATOM 1428 C CA . GLY A 1 179 ? -10.998 -6.091 14.219 1.00 90.94 179 GLY A CA 1
ATOM 1429 C C . GLY A 1 179 ? -11.150 -7.252 13.226 1.00 90.94 179 GLY A C 1
ATOM 1430 O O . GLY A 1 179 ? -11.112 -8.408 13.638 1.00 90.94 179 GLY A O 1
ATOM 1431 N N . ALA A 1 180 ? -11.350 -6.979 11.931 1.00 92.75 180 ALA A N 1
ATOM 1432 C CA . ALA A 1 180 ? -11.510 -7.993 10.889 1.00 92.75 180 ALA A CA 1
ATOM 1433 C C . ALA A 1 180 ? -10.757 -7.609 9.606 1.00 92.75 180 ALA A C 1
ATOM 1435 O O . ALA A 1 180 ? -10.519 -6.437 9.334 1.00 92.75 180 ALA A O 1
ATOM 1436 N N . TYR A 1 181 ? -10.398 -8.591 8.779 1.00 95.44 181 TYR A N 1
ATOM 1437 C CA . TYR A 1 181 ? -9.851 -8.339 7.440 1.00 95.44 181 TYR A CA 1
ATOM 1438 C C . TYR A 1 181 ? -10.988 -8.092 6.427 1.00 95.44 181 TYR A C 1
ATOM 1440 O O . TYR A 1 181 ? -12.081 -8.640 6.589 1.00 95.44 181 TYR A O 1
ATOM 1448 N N . PRO A 1 182 ? -10.781 -7.266 5.383 1.00 95.69 182 PRO A N 1
ATOM 1449 C CA . PRO A 1 182 ? -11.849 -6.938 4.440 1.00 95.69 182 PRO A CA 1
ATOM 1450 C C . PRO A 1 182 ? -12.217 -8.141 3.555 1.00 95.69 182 PRO A C 1
ATOM 1452 O O . PRO A 1 182 ? -11.348 -8.882 3.111 1.00 95.69 182 PRO A O 1
ATOM 1455 N N . GLU A 1 183 ? -13.500 -8.310 3.219 1.00 95.69 183 GLU A N 1
ATOM 1456 C CA . GLU A 1 183 ? -13.943 -9.336 2.259 1.00 95.69 183 GLU A CA 1
ATOM 1457 C C . GLU A 1 183 ? -13.653 -8.907 0.815 1.00 95.69 183 GLU A C 1
ATOM 1459 O O . GLU A 1 183 ? -13.324 -9.740 -0.022 1.00 95.69 183 GLU A O 1
ATOM 1464 N N . ASN A 1 184 ? -13.748 -7.609 0.512 1.00 97.44 184 ASN A N 1
ATOM 1465 C CA . ASN A 1 184 ? -13.492 -7.050 -0.815 1.00 97.44 184 ASN A CA 1
ATOM 1466 C C . ASN A 1 184 ? -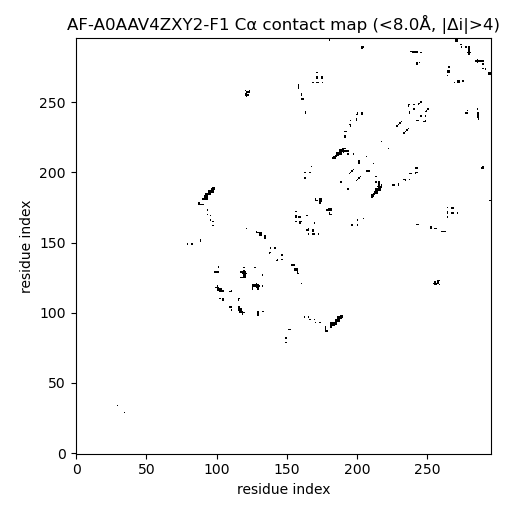12.586 -5.821 -0.734 1.00 97.44 184 ASN A C 1
ATOM 1468 O O . ASN A 1 184 ? -12.758 -4.977 0.146 1.00 97.44 184 ASN A O 1
ATOM 1472 N N . ILE A 1 185 ? -11.709 -5.654 -1.724 1.00 97.94 185 ILE A N 1
ATOM 1473 C CA . ILE A 1 185 ? -10.871 -4.460 -1.872 1.00 97.94 185 ILE A CA 1
ATOM 1474 C C . ILE A 1 185 ? -11.222 -3.742 -3.173 1.00 97.94 185 ILE A C 1
ATOM 1476 O O . ILE A 1 185 ? -11.355 -4.357 -4.232 1.00 97.94 185 ILE A O 1
ATOM 1480 N N . THR A 1 186 ? -11.376 -2.424 -3.104 1.00 97.94 186 THR A N 1
ATOM 1481 C CA . THR A 1 186 ? -11.433 -1.553 -4.279 1.00 97.94 186 THR A CA 1
ATOM 1482 C C . THR A 1 186 ? -10.340 -0.501 -4.186 1.00 97.94 186 THR A C 1
ATOM 1484 O O . THR A 1 186 ? -10.319 0.269 -3.233 1.00 97.94 186 THR A O 1
ATOM 1487 N N . VAL A 1 187 ? -9.446 -0.453 -5.169 1.00 97.44 187 VAL A N 1
ATOM 1488 C CA . VAL A 1 187 ? -8.421 0.593 -5.272 1.00 97.44 187 VAL A CA 1
ATOM 1489 C C . VAL A 1 187 ? -8.873 1.624 -6.295 1.00 97.44 187 VAL A C 1
ATOM 1491 O O . VAL A 1 187 ? -9.265 1.263 -7.402 1.00 97.44 187 VAL A O 1
ATOM 1494 N N . ILE A 1 188 ? -8.808 2.897 -5.924 1.00 95.75 188 ILE A N 1
ATOM 1495 C CA . ILE A 1 188 ? -9.036 4.046 -6.795 1.00 95.75 188 ILE A CA 1
ATOM 1496 C C . ILE A 1 188 ? -7.696 4.764 -6.954 1.00 95.75 188 ILE A C 1
ATOM 1498 O O . ILE A 1 188 ? -7.077 5.143 -5.959 1.00 95.75 188 ILE A O 1
ATOM 1502 N N . GLY A 1 189 ? -7.224 4.933 -8.185 1.00 92.31 189 GLY A N 1
ATOM 1503 C CA . GLY A 1 189 ? -5.936 5.572 -8.454 1.00 92.31 189 GLY A CA 1
ATOM 1504 C C . GLY A 1 189 ? -5.710 5.822 -9.939 1.00 92.31 189 GLY A C 1
ATOM 1505 O O . GLY A 1 189 ? -6.609 5.619 -10.745 1.00 92.31 189 GLY A O 1
ATOM 1506 N N . TYR A 1 190 ? -4.512 6.270 -10.313 1.00 91.88 190 TYR A N 1
ATOM 1507 C CA . TYR A 1 190 ? -4.185 6.505 -11.723 1.00 91.88 190 TYR A CA 1
ATOM 1508 C C . TYR A 1 190 ? -4.207 5.208 -12.547 1.00 91.88 190 TYR A C 1
ATOM 1510 O O . TYR A 1 190 ? -3.560 4.234 -12.155 1.00 91.88 190 TYR A O 1
ATOM 1518 N N . GLU A 1 191 ? -4.885 5.204 -13.700 1.00 94.44 191 GLU A N 1
ATOM 1519 C CA . GLU A 1 191 ? -5.068 4.007 -14.546 1.00 94.44 191 GLU A CA 1
ATOM 1520 C C . GLU A 1 191 ? -3.731 3.389 -14.984 1.00 94.44 191 GLU A C 1
ATOM 1522 O O . GLU A 1 191 ? -3.579 2.170 -14.905 1.00 94.44 191 GLU A O 1
ATOM 1527 N N . MET A 1 192 ? -2.703 4.201 -15.272 1.00 92.94 192 MET A N 1
ATOM 1528 C CA . MET A 1 192 ? -1.344 3.708 -15.563 1.00 92.94 192 MET A CA 1
ATOM 1529 C C . MET A 1 192 ? -0.769 2.751 -14.503 1.00 92.94 192 MET A C 1
ATOM 1531 O O . MET A 1 192 ? 0.103 1.944 -14.811 1.00 92.94 192 MET A O 1
ATOM 1535 N N . LYS A 1 193 ? -1.244 2.801 -13.250 1.00 94.69 193 LYS A N 1
ATOM 1536 C CA . LYS A 1 193 ? -0.778 1.918 -12.170 1.00 94.69 193 LYS A CA 1
ATOM 1537 C C . LYS A 1 193 ? -1.563 0.610 -12.082 1.00 94.69 193 LYS A C 1
ATOM 1539 O O . LYS A 1 193 ? -1.094 -0.295 -11.386 1.00 94.69 193 LYS A O 1
ATOM 1544 N N . ARG A 1 194 ? -2.732 0.492 -12.730 1.00 96.44 194 ARG A N 1
ATOM 1545 C CA . ARG A 1 194 ? -3.636 -0.672 -12.633 1.00 96.44 194 ARG A CA 1
ATOM 1546 C C . ARG A 1 194 ? -2.866 -1.971 -12.784 1.00 96.44 194 ARG A C 1
ATOM 1548 O O . ARG A 1 194 ? -2.918 -2.835 -11.911 1.00 96.44 194 ARG A O 1
ATOM 1555 N N . ARG A 1 195 ? -2.103 -2.061 -13.873 1.00 97.12 195 ARG A N 1
ATOM 1556 C CA . ARG A 1 195 ? -1.370 -3.262 -14.262 1.00 97.12 195 ARG A CA 1
ATOM 1557 C C . ARG A 1 195 ? -0.446 -3.752 -13.149 1.00 97.12 195 ARG A C 1
ATOM 1559 O O . ARG A 1 195 ? -0.444 -4.930 -12.820 1.00 97.12 195 ARG A O 1
ATOM 1566 N N . ARG A 1 196 ? 0.294 -2.847 -12.503 1.00 96.88 196 ARG A N 1
ATOM 1567 C CA . ARG A 1 196 ? 1.176 -3.190 -11.378 1.00 96.88 196 ARG A CA 1
ATOM 1568 C C . ARG A 1 196 ? 0.399 -3.707 -10.163 1.00 96.88 196 ARG A C 1
ATOM 1570 O O . ARG A 1 196 ? 0.859 -4.636 -9.506 1.00 96.88 196 ARG A O 1
ATOM 1577 N N . PHE A 1 197 ? -0.763 -3.136 -9.852 1.00 97.69 197 PHE A N 1
ATOM 1578 C CA . PHE A 1 197 ? -1.589 -3.641 -8.752 1.00 97.69 197 PHE A CA 1
ATOM 1579 C C . PHE A 1 197 ? -2.152 -5.031 -9.059 1.00 97.69 197 PHE A C 1
ATOM 1581 O O . PHE A 1 197 ? -2.018 -5.929 -8.234 1.00 97.69 197 PHE A O 1
ATOM 1588 N N . GLU A 1 198 ? -2.743 -5.218 -10.237 1.00 97.75 198 GLU A N 1
ATOM 1589 C CA . GLU A 1 198 ? -3.436 -6.456 -10.613 1.00 97.75 198 GLU A CA 1
ATOM 1590 C C . GLU A 1 198 ? -2.477 -7.614 -10.942 1.00 97.75 198 GLU A C 1
ATOM 1592 O O . GLU A 1 198 ? -2.764 -8.762 -10.595 1.00 97.75 198 GLU A O 1
ATOM 1597 N N . GLU A 1 199 ? -1.338 -7.337 -11.586 1.00 97.88 199 GLU A N 1
ATOM 1598 C CA . GLU A 1 199 ? -0.390 -8.364 -12.044 1.00 97.88 199 GLU A CA 1
ATOM 1599 C C . GLU A 1 199 ? 0.746 -8.647 -11.054 1.00 97.88 199 GLU A C 1
ATOM 16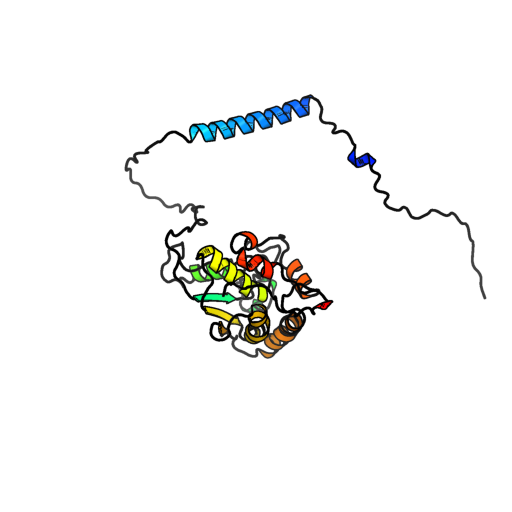01 O O . GLU A 1 199 ? 1.332 -9.725 -11.126 1.00 97.88 199 GLU A O 1
ATOM 1606 N N . LEU A 1 200 ? 1.075 -7.719 -10.143 1.00 97.75 200 LEU A N 1
ATOM 1607 C CA . LEU A 1 200 ? 2.225 -7.864 -9.234 1.00 97.75 200 LEU A CA 1
ATOM 1608 C C . LEU A 1 200 ? 1.808 -7.842 -7.759 1.00 97.75 200 LEU A C 1
ATOM 1610 O O . LEU A 1 200 ? 2.011 -8.828 -7.053 1.00 97.75 200 LEU A O 1
ATOM 1614 N N . HIS A 1 201 ? 1.165 -6.771 -7.286 1.00 97.88 201 HIS A N 1
ATOM 1615 C CA . HIS A 1 201 ? 0.852 -6.640 -5.851 1.00 97.88 201 HIS A CA 1
ATOM 1616 C C . HIS A 1 201 ? -0.227 -7.616 -5.392 1.00 97.88 201 HIS A C 1
ATOM 1618 O O . HIS A 1 201 ? -0.096 -8.237 -4.339 1.00 97.88 201 HIS A O 1
ATOM 1624 N N . LEU A 1 202 ? -1.282 -7.786 -6.189 1.00 97.56 202 LEU A N 1
ATOM 1625 C CA . LEU A 1 202 ? -2.373 -8.697 -5.865 1.00 97.56 202 LEU A CA 1
ATOM 1626 C C . LEU A 1 202 ? -1.892 -10.161 -5.796 1.00 97.56 202 LEU A C 1
ATOM 1628 O O . LEU A 1 202 ? -2.191 -10.823 -4.797 1.00 97.56 202 LEU A O 1
ATOM 1632 N N . PRO A 1 203 ? -1.083 -10.669 -6.756 1.00 97.56 203 PRO A N 1
ATOM 1633 C CA . PRO A 1 203 ? -0.463 -11.988 -6.632 1.00 97.56 203 PRO A CA 1
ATOM 1634 C C . PRO A 1 203 ? 0.530 -12.114 -5.474 1.00 97.56 203 PRO A C 1
ATOM 1636 O O . PRO A 1 203 ? 0.549 -13.164 -4.835 1.00 97.56 203 PRO A O 1
ATOM 1639 N N . ALA A 1 204 ? 1.304 -11.069 -5.149 1.00 97.62 204 ALA A N 1
ATOM 1640 C CA . ALA A 1 204 ? 2.222 -11.078 -4.001 1.00 97.62 204 ALA A CA 1
ATOM 1641 C C . ALA A 1 204 ? 1.499 -11.336 -2.671 1.00 97.62 204 ALA A C 1
ATOM 1643 O O . ALA A 1 204 ? 2.029 -12.011 -1.785 1.00 97.62 204 ALA A O 1
ATOM 1644 N N . LEU A 1 205 ? 0.271 -10.820 -2.564 1.00 97.81 205 LEU A N 1
ATOM 1645 C CA . LEU A 1 205 ? -0.642 -11.052 -1.450 1.00 97.81 205 LEU A CA 1
ATOM 1646 C C . LEU A 1 205 ? -1.495 -12.319 -1.636 1.00 97.81 205 LEU A C 1
ATOM 1648 O O . LEU A 1 205 ? -2.228 -12.703 -0.739 1.00 97.81 205 LEU A O 1
ATOM 1652 N N . ARG A 1 206 ? -1.461 -13.005 -2.780 1.00 97.75 206 ARG A N 1
ATOM 1653 C CA . ARG A 1 206 ? -2.411 -14.096 -3.085 1.00 97.75 206 ARG A CA 1
ATOM 1654 C C . ARG A 1 206 ? -3.871 -13.696 -2.808 1.00 97.75 206 ARG A C 1
ATOM 1656 O O . ARG A 1 206 ? -4.669 -14.509 -2.346 1.00 97.75 206 ARG A O 1
ATOM 1663 N N . TRP A 1 207 ? -4.216 -12.431 -3.037 1.00 97.56 207 TRP A N 1
ATOM 1664 C CA . TRP A 1 207 ? -5.576 -11.959 -2.807 1.00 97.56 207 TRP A CA 1
ATOM 1665 C C . TRP A 1 207 ? -6.491 -12.458 -3.939 1.00 97.56 207 TRP A C 1
ATOM 1667 O O . TRP A 1 207 ? -6.097 -12.373 -5.108 1.00 97.56 207 TRP A O 1
ATOM 1677 N N . PRO A 1 208 ? -7.702 -12.973 -3.652 1.00 95.94 208 PRO A N 1
ATOM 1678 C CA . PRO A 1 208 ? -8.574 -13.505 -4.696 1.00 95.94 208 PRO A CA 1
ATOM 1679 C C . PRO A 1 208 ? -9.026 -12.432 -5.688 1.00 95.94 208 PRO A C 1
ATOM 1681 O O . PRO A 1 208 ? -9.507 -11.364 -5.302 1.00 95.94 208 PRO A O 1
ATOM 1684 N N . LYS A 1 209 ? -8.877 -12.723 -6.985 1.00 95.50 209 LYS A N 1
ATOM 1685 C CA . LYS A 1 209 ? -9.154 -11.768 -8.072 1.00 95.50 209 LYS A CA 1
ATOM 1686 C C . LYS A 1 209 ? -10.620 -11.334 -8.127 1.00 95.50 209 LYS A C 1
ATOM 1688 O O . LYS A 1 209 ? -10.900 -10.181 -8.420 1.00 95.50 209 LYS A O 1
ATOM 1693 N N . ASP A 1 210 ? -11.545 -12.231 -7.806 1.00 97.06 210 ASP A N 1
ATOM 1694 C CA . ASP A 1 210 ? -12.990 -11.981 -7.721 1.00 97.06 210 ASP A CA 1
ATOM 1695 C C . ASP A 1 210 ? -13.372 -11.030 -6.571 1.00 97.06 210 ASP A C 1
ATOM 1697 O O . ASP A 1 210 ? -14.426 -10.392 -6.599 1.00 97.06 210 ASP A O 1
ATOM 1701 N N . ARG A 1 211 ? -12.483 -10.876 -5.582 1.00 96.88 211 ARG A N 1
ATOM 1702 C CA . ARG A 1 211 ? -12.647 -9.980 -4.431 1.00 96.88 211 ARG A CA 1
ATOM 1703 C C . ARG A 1 211 ? -11.830 -8.690 -4.546 1.00 96.88 211 ARG A C 1
ATOM 1705 O O . ARG A 1 211 ? -11.688 -7.967 -3.556 1.00 96.88 211 ARG A O 1
ATOM 1712 N N . PHE A 1 212 ? -11.312 -8.376 -5.733 1.00 98.00 212 PHE A N 1
ATOM 1713 C CA . PHE A 1 212 ? -10.536 -7.168 -5.999 1.00 98.00 212 PHE A CA 1
ATOM 1714 C C . PHE A 1 212 ? -11.090 -6.385 -7.190 1.00 98.00 212 PHE A C 1
ATOM 1716 O O . PHE A 1 212 ? -11.479 -6.956 -8.206 1.00 98.00 212 PHE A O 1
ATOM 1723 N N . LYS A 1 213 ? -11.099 -5.056 -7.082 1.00 98.12 213 LYS A N 1
ATOM 1724 C CA . LYS A 1 213 ? -11.460 -4.153 -8.177 1.00 98.12 213 LYS A CA 1
ATOM 1725 C C . LYS A 1 213 ? -10.508 -2.964 -8.220 1.00 98.12 213 LYS A C 1
ATOM 1727 O O . LYS A 1 213 ? -10.290 -2.319 -7.200 1.00 98.12 213 LYS A O 1
ATOM 1732 N N . TYR A 1 214 ? -10.017 -2.620 -9.405 1.00 97.88 214 TYR A N 1
ATOM 1733 C CA . TYR A 1 214 ? -9.292 -1.371 -9.631 1.00 97.88 214 TYR A CA 1
ATOM 1734 C C . TYR A 1 214 ? -10.153 -0.403 -10.450 1.00 97.88 214 TYR A C 1
ATOM 1736 O O . TYR A 1 214 ? -10.707 -0.769 -11.492 1.00 97.88 214 TYR A O 1
ATOM 1744 N N . ILE A 1 215 ? -10.291 0.828 -9.968 1.00 97.38 215 ILE A N 1
ATOM 1745 C CA . ILE A 1 215 ? -10.941 1.942 -10.658 1.00 97.38 215 ILE A CA 1
ATOM 1746 C C . ILE A 1 215 ? -9.838 2.932 -11.012 1.00 97.38 215 ILE A C 1
ATOM 1748 O O . ILE A 1 215 ? -9.312 3.620 -10.136 1.00 97.38 215 ILE A O 1
ATOM 1752 N N . GLY A 1 216 ? -9.465 2.962 -12.287 1.00 94.44 216 GLY A N 1
ATOM 1753 C CA . GLY A 1 216 ? -8.460 3.889 -12.766 1.00 94.44 216 GLY A CA 1
ATOM 1754 C C . GLY A 1 216 ? -9.055 5.220 -13.182 1.00 94.44 216 GLY A C 1
ATOM 1755 O O . GLY A 1 216 ? -10.165 5.296 -13.711 1.00 94.44 216 GLY A O 1
ATOM 1756 N N . ILE A 1 217 ? -8.288 6.263 -12.911 1.00 90.81 217 ILE A N 1
ATOM 1757 C CA . ILE A 1 217 ? -8.541 7.637 -13.312 1.00 90.81 217 ILE A CA 1
ATOM 1758 C C . ILE A 1 217 ? -7.385 8.025 -14.228 1.00 90.81 217 ILE A C 1
ATOM 1760 O O . ILE A 1 217 ? -6.225 7.867 -13.851 1.00 90.81 217 ILE A O 1
ATOM 1764 N N . ASP A 1 218 ? -7.689 8.520 -15.419 1.00 87.06 218 ASP A N 1
ATOM 1765 C CA . ASP A 1 218 ? -6.686 9.075 -16.323 1.00 87.06 218 ASP A CA 1
ATOM 1766 C C . ASP A 1 218 ? -6.838 10.590 -16.416 1.00 87.06 218 ASP A C 1
ATOM 1768 O O . ASP A 1 218 ? -7.939 11.142 -16.322 1.00 87.06 218 ASP A O 1
ATOM 1772 N N . GLU A 1 219 ? -5.705 11.263 -16.591 1.00 80.12 219 GLU A N 1
ATOM 1773 C CA . GLU A 1 219 ? -5.690 12.681 -16.916 1.00 80.12 219 GLU A CA 1
ATOM 1774 C C . GLU A 1 219 ? -6.212 12.901 -18.340 1.00 80.12 219 GLU A C 1
ATOM 1776 O O . GLU A 1 219 ? -6.074 12.053 -19.222 1.00 80.12 219 GLU A O 1
ATOM 1781 N N . GLN A 1 220 ? -6.796 14.071 -18.583 1.00 79.44 220 GLN A N 1
ATOM 1782 C CA . GLN A 1 220 ? -7.165 14.471 -19.937 1.00 79.44 220 GLN A CA 1
ATOM 1783 C C . GLN A 1 220 ? -5.899 14.854 -20.722 1.00 79.44 220 GLN A C 1
ATOM 1785 O O . GLN A 1 220 ? -5.120 15.685 -20.257 1.00 79.44 220 GLN A O 1
ATOM 1790 N N . GLY A 1 221 ? -5.715 14.292 -21.921 1.00 85.19 221 GLY A N 1
ATOM 1791 C CA . GLY A 1 221 ? -4.596 14.609 -22.819 1.00 85.19 221 GLY A CA 1
ATOM 1792 C C . GLY A 1 221 ? -3.778 13.385 -23.240 1.00 85.19 221 GLY A C 1
ATOM 1793 O O . GLY A 1 221 ? -4.246 12.254 -23.135 1.00 85.19 221 GLY A O 1
ATOM 1794 N N . ASP A 1 222 ? -2.565 13.622 -23.748 1.00 85.06 222 ASP A N 1
ATOM 1795 C CA . ASP A 1 222 ? -1.610 12.556 -24.076 1.00 85.06 222 ASP A CA 1
ATOM 1796 C C . ASP A 1 222 ? -0.936 12.037 -22.798 1.00 85.06 222 ASP A C 1
ATOM 1798 O O . ASP A 1 222 ? -0.226 12.773 -22.108 1.00 85.06 222 ASP A O 1
ATOM 1802 N N . THR A 1 223 ? -1.172 10.762 -22.489 1.00 86.38 223 THR A N 1
ATOM 1803 C CA . THR A 1 223 ? -0.653 10.078 -21.299 1.00 86.38 223 THR A CA 1
ATOM 1804 C C . THR A 1 223 ? 0.539 9.157 -21.599 1.00 86.38 223 THR A C 1
ATOM 1806 O O . THR A 1 223 ? 1.054 8.483 -20.704 1.00 86.38 223 THR A O 1
ATOM 1809 N N . THR A 1 224 ? 1.035 9.120 -22.841 1.00 88.62 224 THR A N 1
ATOM 1810 C CA . THR A 1 224 ? 2.048 8.147 -23.293 1.00 88.62 224 THR A CA 1
ATOM 1811 C C . THR A 1 224 ? 3.319 8.164 -22.435 1.00 88.62 224 THR A C 1
ATOM 1813 O O . THR A 1 224 ? 3.860 7.112 -22.078 1.00 88.62 224 THR A O 1
ATOM 1816 N N . MET A 1 225 ? 3.796 9.355 -22.061 1.00 85.31 225 MET A N 1
ATOM 1817 C CA . MET A 1 225 ? 5.010 9.512 -21.254 1.00 85.31 225 MET A CA 1
ATOM 1818 C C . MET A 1 225 ? 4.810 9.060 -19.805 1.00 85.31 225 MET A C 1
ATOM 1820 O O . MET A 1 225 ? 5.712 8.441 -19.237 1.00 85.31 225 MET A O 1
ATOM 1824 N N . GLN A 1 226 ? 3.633 9.305 -19.222 1.00 84.75 226 GLN A N 1
ATOM 1825 C CA . GLN A 1 226 ? 3.273 8.853 -17.879 1.00 84.75 226 GLN A CA 1
ATOM 1826 C C . GLN A 1 226 ? 3.269 7.320 -17.818 1.00 84.75 226 GLN A C 1
ATOM 1828 O O . GLN A 1 226 ? 3.909 6.740 -16.943 1.00 84.75 226 GLN A O 1
ATOM 1833 N N . TYR A 1 227 ? 2.641 6.658 -18.796 1.00 90.94 227 TYR A N 1
ATOM 1834 C CA . TYR A 1 227 ? 2.611 5.193 -18.887 1.00 90.94 227 TYR A CA 1
ATOM 1835 C C . TYR A 1 227 ? 4.006 4.596 -19.100 1.00 90.94 227 TYR A C 1
ATOM 1837 O O . TYR A 1 227 ? 4.370 3.614 -18.448 1.00 90.94 227 TYR A O 1
ATOM 1845 N N . LYS A 1 228 ? 4.825 5.201 -19.969 1.00 90.31 228 LYS A N 1
ATOM 1846 C CA . LYS A 1 228 ? 6.215 4.770 -20.165 1.00 90.31 228 LYS A CA 1
ATOM 1847 C C . LYS A 1 228 ? 7.026 4.905 -18.872 1.00 90.31 228 LYS A C 1
ATOM 1849 O O . LYS A 1 228 ? 7.712 3.963 -18.475 1.00 90.31 228 LYS A O 1
ATOM 1854 N N . GLY A 1 229 ? 6.900 6.046 -18.195 1.00 88.38 229 GLY A N 1
ATOM 1855 C CA . GLY A 1 229 ? 7.567 6.323 -16.928 1.00 88.38 229 GLY A CA 1
ATOM 1856 C C . GLY A 1 229 ? 7.137 5.377 -15.805 1.00 88.38 229 GLY A C 1
ATOM 1857 O O . GLY A 1 229 ? 7.996 4.906 -15.059 1.00 88.38 229 GLY A O 1
ATOM 1858 N N . GLU A 1 230 ? 5.843 5.058 -15.699 1.00 92.25 230 GLU A N 1
ATOM 1859 C CA . GLU A 1 230 ? 5.306 4.064 -14.758 1.00 92.25 230 GLU A CA 1
ATOM 1860 C C . GLU A 1 230 ? 5.917 2.686 -15.016 1.00 92.25 230 GLU A C 1
ATOM 1862 O O . GLU A 1 230 ? 6.456 2.062 -14.094 1.00 92.25 230 GLU A O 1
ATOM 1867 N N . ASN A 1 231 ? 5.921 2.261 -16.281 1.00 92.75 231 ASN A N 1
ATOM 1868 C CA . ASN A 1 231 ? 6.403 0.945 -16.660 1.00 92.75 231 ASN A CA 1
ATOM 1869 C C . ASN A 1 231 ? 7.901 0.782 -16.353 1.00 92.75 231 ASN A C 1
ATOM 1871 O O . ASN A 1 231 ? 8.314 -0.191 -15.722 1.00 92.75 231 ASN A O 1
ATOM 1875 N N . GLU A 1 232 ? 8.721 1.757 -16.752 1.00 92.50 232 GLU A N 1
ATOM 1876 C CA . GLU A 1 232 ? 10.176 1.714 -16.575 1.00 92.50 232 GLU A CA 1
ATOM 1877 C C . GLU A 1 232 ? 10.600 1.865 -15.108 1.00 92.50 232 GLU A C 1
ATOM 1879 O O . GLU A 1 232 ? 11.474 1.138 -14.632 1.00 92.50 232 GLU A O 1
ATOM 1884 N N . ASN A 1 233 ? 9.975 2.784 -14.365 1.00 88.12 233 ASN A N 1
ATOM 1885 C CA . ASN A 1 233 ? 10.431 3.147 -13.020 1.00 88.12 233 ASN A CA 1
ATOM 1886 C C . ASN A 1 233 ? 9.724 2.397 -11.891 1.00 88.12 233 ASN A C 1
ATOM 1888 O O . ASN A 1 233 ? 10.184 2.469 -10.740 1.00 88.12 233 ASN A O 1
ATOM 1892 N N . ALA A 1 234 ? 8.612 1.726 -12.190 1.00 91.75 234 ALA A N 1
ATOM 1893 C CA . ALA A 1 234 ? 7.757 1.094 -11.201 1.00 91.75 234 ALA A CA 1
ATOM 1894 C C . ALA A 1 234 ? 7.407 -0.352 -11.576 1.00 91.75 234 ALA A C 1
ATOM 1896 O O . ALA A 1 234 ? 7.826 -1.254 -10.851 1.00 91.75 234 ALA A O 1
ATOM 1897 N N . PHE A 1 235 ? 6.713 -0.598 -12.692 1.00 95.81 235 PHE A N 1
ATOM 1898 C CA . PHE A 1 235 ? 6.286 -1.954 -13.065 1.00 95.81 235 PHE A CA 1
ATOM 1899 C C . PHE A 1 235 ? 7.472 -2.920 -13.217 1.00 95.81 235 PHE A C 1
ATOM 1901 O O . PHE A 1 235 ? 7.518 -3.942 -12.536 1.00 95.81 235 PHE A O 1
ATOM 1908 N N . LEU A 1 236 ? 8.462 -2.584 -14.053 1.00 96.62 236 LEU A N 1
ATOM 1909 C CA . LEU A 1 236 ? 9.621 -3.446 -14.318 1.00 96.62 236 LEU A CA 1
ATOM 1910 C C . LEU A 1 236 ? 10.506 -3.699 -13.079 1.00 96.62 236 LEU A C 1
ATOM 1912 O O . LEU A 1 236 ? 10.998 -4.818 -12.917 1.00 96.62 236 LEU A O 1
ATOM 1916 N N . PRO A 1 237 ? 10.741 -2.719 -12.185 1.00 95.56 237 PRO A N 1
ATOM 1917 C CA . PRO A 1 237 ? 11.377 -2.995 -10.901 1.00 95.56 237 PRO A CA 1
ATOM 1918 C C . PRO A 1 237 ? 10.582 -3.974 -10.029 1.00 95.56 237 PRO A C 1
ATOM 1920 O O . PRO A 1 237 ? 11.155 -4.951 -9.552 1.00 95.56 237 PRO A O 1
ATOM 1923 N N . PHE A 1 238 ? 9.271 -3.764 -9.858 1.00 96.94 238 PHE A N 1
ATOM 1924 C CA . PHE A 1 238 ? 8.439 -4.658 -9.042 1.00 96.94 238 PHE A CA 1
ATOM 1925 C C . PHE A 1 238 ? 8.266 -6.043 -9.677 1.00 96.94 238 PHE A C 1
ATOM 1927 O O . PHE A 1 238 ? 8.105 -7.021 -8.961 1.00 96.94 238 PHE A O 1
ATOM 1934 N N . SER A 1 239 ? 8.365 -6.178 -11.002 1.00 96.44 239 SER A N 1
ATOM 1935 C CA . SER A 1 239 ? 8.329 -7.497 -11.645 1.00 96.44 239 SER A CA 1
ATOM 1936 C C . SER A 1 239 ? 9.575 -8.339 -11.350 1.00 96.44 239 SER A C 1
ATOM 1938 O O . SER A 1 239 ? 9.575 -9.539 -11.615 1.00 96.44 239 SER A O 1
ATOM 1940 N N . LYS A 1 240 ? 10.658 -7.724 -10.860 1.00 94.75 240 LYS A N 1
ATOM 1941 C CA . LYS A 1 240 ? 11.897 -8.405 -10.449 1.00 94.75 240 LYS A CA 1
ATOM 1942 C C . LYS A 1 240 ? 12.001 -8.583 -8.937 1.00 94.75 240 LYS A C 1
ATOM 1944 O O . LYS A 1 240 ? 12.729 -9.465 -8.504 1.00 94.75 240 LYS A O 1
ATOM 1949 N N . ASP A 1 241 ? 11.330 -7.733 -8.169 1.00 95.38 241 ASP A N 1
ATOM 1950 C CA . ASP A 1 241 ? 11.289 -7.749 -6.709 1.00 95.38 241 ASP A CA 1
ATOM 1951 C C . ASP A 1 241 ? 9.865 -7.411 -6.256 1.00 95.38 241 ASP A C 1
ATOM 1953 O O . ASP A 1 241 ? 9.525 -6.257 -5.976 1.00 95.38 241 ASP A O 1
ATOM 1957 N N . ILE A 1 242 ? 9.013 -8.436 -6.240 1.00 95.62 242 ILE A N 1
ATOM 1958 C CA . ILE A 1 242 ? 7.562 -8.290 -6.062 1.00 95.62 242 ILE A CA 1
ATOM 1959 C C . ILE A 1 242 ? 7.174 -7.682 -4.704 1.00 95.62 242 ILE A C 1
ATOM 1961 O O . ILE A 1 242 ? 6.139 -7.030 -4.588 1.00 95.62 242 ILE A O 1
ATOM 1965 N N . TYR A 1 243 ? 8.036 -7.831 -3.693 1.00 96.81 243 TYR A N 1
ATOM 1966 C CA . TYR A 1 243 ? 7.854 -7.272 -2.349 1.00 96.81 243 TYR A CA 1
ATOM 1967 C C . TYR A 1 243 ? 8.561 -5.925 -2.153 1.00 96.81 243 TYR A C 1
ATOM 1969 O O . TYR A 1 243 ? 8.395 -5.297 -1.102 1.00 96.81 243 TYR A O 1
ATOM 1977 N N . GLY A 1 244 ? 9.340 -5.456 -3.133 1.00 94.94 244 GLY A N 1
ATOM 1978 C CA . GLY A 1 244 ? 10.075 -4.189 -3.093 1.00 94.94 244 GLY A CA 1
ATOM 1979 C C . GLY A 1 244 ? 11.126 -4.092 -1.983 1.00 94.94 244 GLY A C 1
ATOM 1980 O O . GLY A 1 244 ? 11.400 -2.992 -1.493 1.00 94.94 244 GLY A O 1
ATOM 1981 N N . CYS A 1 245 ? 11.644 -5.224 -1.506 1.00 94.62 245 CYS A N 1
ATOM 1982 C CA . CYS A 1 245 ? 12.540 -5.292 -0.353 1.00 94.62 245 CYS A CA 1
ATOM 1983 C C . CYS A 1 245 ? 14.030 -5.410 -0.722 1.00 94.62 245 CYS A C 1
ATOM 1985 O O . CYS A 1 245 ? 14.862 -5.503 0.181 1.00 94.62 245 CYS A O 1
ATOM 1987 N N . HIS A 1 246 ? 14.385 -5.317 -2.007 1.00 94.81 246 HIS A N 1
ATOM 1988 C CA . HIS A 1 246 ? 15.751 -5.442 -2.516 1.00 94.81 246 HIS A CA 1
ATOM 1989 C C . HIS A 1 246 ? 16.231 -4.197 -3.279 1.00 94.81 246 HIS A C 1
ATOM 1991 O O . HIS A 1 246 ? 15.446 -3.401 -3.804 1.00 94.81 246 HIS A O 1
ATOM 1997 N N . ASP A 1 247 ? 17.559 -4.043 -3.336 1.00 92.44 247 ASP A N 1
ATOM 1998 C CA . ASP A 1 247 ? 18.310 -3.141 -4.218 1.00 92.44 247 ASP A CA 1
ATOM 1999 C C . ASP A 1 247 ? 17.652 -1.764 -4.445 1.00 92.44 247 ASP A C 1
ATOM 2001 O O . ASP A 1 247 ? 17.571 -0.931 -3.536 1.00 92.44 247 ASP A O 1
ATOM 2005 N N . LEU A 1 248 ? 17.177 -1.522 -5.672 1.00 93.19 248 LEU A N 1
ATOM 2006 C CA . LEU A 1 248 ? 16.613 -0.256 -6.129 1.00 93.19 248 LEU A CA 1
ATOM 2007 C C . LEU A 1 248 ? 15.343 0.131 -5.362 1.00 93.19 248 LEU A C 1
ATOM 2009 O O . LEU A 1 248 ? 15.183 1.295 -4.992 1.00 93.19 248 LEU A O 1
ATOM 2013 N N . LEU A 1 249 ? 14.424 -0.813 -5.145 1.00 94.25 249 LEU A N 1
ATOM 2014 C CA . LEU A 1 249 ? 13.147 -0.531 -4.486 1.00 94.25 249 LEU A CA 1
ATOM 2015 C C . LEU A 1 249 ? 13.348 -0.296 -2.988 1.00 94.25 249 LEU A C 1
ATOM 2017 O O . LEU A 1 249 ? 12.794 0.661 -2.443 1.00 94.25 249 LEU A O 1
ATOM 2021 N N . LEU A 1 250 ? 14.238 -1.062 -2.355 1.00 94.25 250 LEU A N 1
ATOM 2022 C CA . LEU A 1 250 ? 14.637 -0.820 -0.972 1.00 94.25 250 LEU A CA 1
ATOM 2023 C C . LEU A 1 250 ? 15.319 0.545 -0.806 1.00 94.25 250 LEU A C 1
ATOM 2025 O O . LEU A 1 250 ? 15.029 1.264 0.152 1.00 94.25 250 LEU A O 1
ATOM 2029 N N . ALA A 1 251 ? 16.198 0.933 -1.735 1.00 92.62 251 ALA A N 1
ATOM 2030 C CA . ALA A 1 251 ? 16.826 2.252 -1.719 1.00 92.62 251 ALA A CA 1
ATOM 2031 C C . ALA A 1 251 ? 15.782 3.375 -1.847 1.00 92.62 251 ALA A C 1
ATOM 2033 O O . ALA A 1 251 ? 15.824 4.335 -1.075 1.00 92.62 251 ALA A O 1
ATOM 2034 N N . LYS A 1 252 ? 14.794 3.222 -2.745 1.00 91.56 252 LYS A N 1
ATOM 2035 C CA . LYS A 1 252 ? 13.661 4.156 -2.866 1.00 91.56 252 LYS A CA 1
ATOM 2036 C C . LYS A 1 252 ? 12.859 4.249 -1.563 1.00 91.56 252 LYS A C 1
ATOM 2038 O O . LYS A 1 252 ? 12.565 5.361 -1.134 1.00 91.56 252 LYS A O 1
ATOM 2043 N N . ARG A 1 253 ? 12.545 3.123 -0.906 1.00 92.50 253 ARG A N 1
ATOM 2044 C CA . ARG A 1 253 ? 11.856 3.111 0.403 1.00 92.50 253 ARG A CA 1
ATOM 2045 C C . ARG A 1 253 ? 12.646 3.868 1.467 1.00 92.50 253 ARG A C 1
ATOM 2047 O O . ARG A 1 253 ? 12.097 4.740 2.126 1.00 92.50 253 ARG A O 1
ATOM 2054 N N . ARG A 1 254 ? 13.947 3.585 1.595 1.00 91.06 254 ARG A N 1
ATOM 2055 C CA . ARG A 1 254 ? 14.828 4.261 2.565 1.00 91.06 254 ARG A CA 1
ATOM 2056 C C . ARG A 1 254 ? 14.883 5.769 2.336 1.00 91.06 254 ARG A C 1
ATOM 2058 O O . ARG A 1 254 ? 14.820 6.523 3.298 1.00 91.06 254 ARG A O 1
ATOM 2065 N N . HIS A 1 255 ? 14.968 6.198 1.079 1.00 87.62 255 HIS A N 1
ATOM 2066 C CA . HIS A 1 255 ? 14.983 7.618 0.731 1.00 87.62 255 HIS A CA 1
ATOM 2067 C C . HIS A 1 255 ? 13.666 8.328 1.087 1.00 87.62 255 HIS A C 1
ATOM 2069 O O . HIS A 1 255 ? 13.688 9.475 1.512 1.00 87.62 255 HIS A O 1
ATOM 2075 N N . ARG A 1 256 ? 12.528 7.632 0.979 1.00 86.25 256 ARG A N 1
ATOM 2076 C CA . ARG A 1 256 ? 11.189 8.148 1.314 1.00 86.25 256 ARG A CA 1
ATOM 2077 C C . ARG A 1 256 ? 10.846 8.096 2.807 1.00 86.25 256 ARG A C 1
ATOM 2079 O O . ARG A 1 256 ? 9.721 8.420 3.164 1.00 86.25 256 ARG A O 1
ATOM 2086 N N . ASN A 1 257 ? 11.777 7.691 3.671 1.00 88.38 257 ASN A N 1
ATOM 2087 C CA . ASN A 1 257 ? 11.581 7.667 5.123 1.00 88.38 257 ASN A CA 1
ATOM 2088 C C . ASN A 1 257 ? 12.683 8.451 5.857 1.00 88.38 257 ASN A C 1
ATOM 2090 O O . ASN A 1 257 ? 13.415 7.872 6.671 1.00 88.38 257 ASN A O 1
ATOM 2094 N N . PRO A 1 258 ? 12.839 9.759 5.575 1.00 84.00 258 PRO A N 1
ATOM 2095 C CA . PRO A 1 258 ? 13.877 10.574 6.204 1.00 84.00 258 PRO A CA 1
ATOM 2096 C C . PRO A 1 258 ? 13.721 10.635 7.731 1.00 84.00 258 PRO A C 1
ATOM 2098 O O . PRO A 1 258 ? 14.709 10.604 8.463 1.00 84.00 258 PRO A O 1
ATOM 2101 N N . SER A 1 259 ? 12.477 10.626 8.220 1.00 83.25 259 SER A N 1
ATOM 2102 C CA . SER A 1 259 ? 12.125 10.634 9.644 1.00 83.25 259 SER A CA 1
ATOM 2103 C C . SER A 1 259 ? 12.229 9.262 10.324 1.00 83.25 259 SER A C 1
ATOM 2105 O O . SER A 1 259 ? 11.985 9.163 11.525 1.00 83.25 259 SER A O 1
ATOM 2107 N N . ARG A 1 260 ? 12.623 8.208 9.590 1.00 87.19 260 ARG A N 1
ATOM 2108 C CA . ARG A 1 260 ? 12.823 6.837 10.099 1.00 87.19 260 ARG A CA 1
ATOM 2109 C C . ARG A 1 260 ? 11.626 6.324 10.909 1.00 87.19 260 ARG A C 1
ATOM 2111 O O . ARG A 1 260 ? 11.794 5.723 11.968 1.00 87.19 260 ARG A O 1
ATOM 2118 N N . ARG A 1 261 ? 10.415 6.568 10.410 1.00 88.25 261 ARG A N 1
ATOM 2119 C CA . ARG A 1 261 ? 9.165 6.079 10.999 1.00 88.25 261 ARG A CA 1
ATOM 2120 C C . ARG A 1 261 ? 9.039 4.565 10.847 1.00 88.25 261 ARG A C 1
ATOM 2122 O O . ARG A 1 261 ? 9.494 3.990 9.857 1.00 88.25 261 ARG A O 1
ATOM 2129 N N . PHE A 1 262 ? 8.359 3.950 11.809 1.00 91.69 262 PHE A N 1
ATOM 2130 C CA . PHE A 1 262 ? 8.013 2.530 11.821 1.00 91.69 262 PHE A CA 1
ATOM 2131 C C . PHE A 1 262 ? 6.500 2.384 11.946 1.00 91.69 262 PHE A C 1
ATOM 2133 O O . PHE A 1 262 ? 5.884 3.080 12.753 1.00 91.69 262 PHE A O 1
ATOM 2140 N N . HIS A 1 263 ? 5.913 1.500 11.145 1.00 94.44 263 HIS A N 1
ATOM 2141 C CA . HIS A 1 263 ? 4.482 1.218 11.201 1.00 94.44 263 HIS A CA 1
ATOM 2142 C C . HIS A 1 263 ? 4.134 0.342 12.423 1.00 94.44 263 HIS A C 1
ATOM 2144 O O . HIS A 1 263 ? 4.953 -0.485 12.827 1.00 94.44 263 HIS A O 1
ATOM 2150 N N . PRO A 1 264 ? 2.921 0.456 12.993 1.00 96.00 264 PRO A N 1
ATOM 2151 C CA . PRO A 1 264 ? 2.520 -0.299 14.187 1.00 96.00 264 PRO A CA 1
ATOM 2152 C C . PRO A 1 264 ? 2.016 -1.724 13.894 1.00 96.00 264 PRO A C 1
ATOM 2154 O O . PRO A 1 264 ? 1.767 -2.489 14.822 1.00 96.00 264 PRO A O 1
ATOM 2157 N N . TYR A 1 265 ? 1.882 -2.108 12.618 1.00 97.44 265 TYR A N 1
ATOM 2158 C CA . TYR A 1 265 ? 1.145 -3.312 12.203 1.00 97.44 265 TYR A CA 1
ATOM 2159 C C . TYR A 1 265 ? 1.689 -4.660 12.694 1.00 97.44 265 TYR A C 1
ATOM 2161 O O . TYR A 1 265 ? 0.952 -5.638 12.679 1.00 97.44 265 TYR A O 1
ATOM 2169 N N . HIS A 1 266 ? 2.927 -4.735 13.189 1.00 96.06 266 HIS A N 1
ATOM 2170 C CA . HIS A 1 266 ? 3.407 -5.936 13.891 1.00 96.06 266 HIS A CA 1
ATOM 2171 C C . HIS A 1 266 ? 2.647 -6.204 15.197 1.00 96.06 266 HIS A C 1
ATOM 2173 O O . HIS A 1 266 ? 2.588 -7.345 15.645 1.00 96.06 266 HIS A O 1
ATOM 2179 N N . ILE A 1 267 ? 2.090 -5.157 15.809 1.00 96.19 267 ILE A N 1
ATOM 2180 C CA . ILE A 1 267 ? 1.330 -5.224 17.059 1.00 96.19 267 ILE A CA 1
ATOM 2181 C C . ILE A 1 267 ? -0.170 -5.289 16.762 1.00 96.19 267 ILE A C 1
ATOM 2183 O O . ILE A 1 267 ? -0.865 -6.109 17.352 1.00 96.19 267 ILE A O 1
ATOM 2187 N N . SER A 1 268 ? -0.673 -4.453 15.847 1.00 96.06 268 SER A N 1
ATOM 2188 C CA . SER A 1 268 ? -2.114 -4.350 15.568 1.00 96.06 268 SER A CA 1
ATOM 2189 C C . SER A 1 268 ? -2.659 -5.345 14.535 1.00 96.06 268 SER A C 1
ATOM 2191 O O . SER A 1 268 ? -3.873 -5.516 14.435 1.00 96.06 268 SER A O 1
ATOM 2193 N N . ALA A 1 269 ? -1.793 -6.023 13.779 1.00 96.81 269 ALA A N 1
ATOM 2194 C CA . ALA A 1 269 ? -2.162 -7.081 12.835 1.00 96.81 269 ALA A CA 1
ATOM 2195 C C . ALA A 1 269 ? -1.154 -8.248 12.909 1.00 96.81 269 ALA A C 1
ATOM 2197 O O . ALA A 1 269 ? -0.424 -8.515 11.945 1.00 96.81 269 ALA A O 1
ATOM 2198 N N . PRO A 1 270 ? -1.053 -8.938 14.063 1.00 96.69 270 PRO A N 1
ATOM 2199 C CA . PRO A 1 270 ? -0.021 -9.943 14.304 1.00 96.69 270 PRO A CA 1
ATOM 2200 C C . PRO A 1 270 ? -0.072 -11.112 13.310 1.00 96.69 270 PRO A C 1
ATOM 2202 O O . PRO A 1 270 ? 0.977 -11.675 12.989 1.00 96.69 270 PRO A O 1
ATOM 2205 N N . GLU A 1 271 ? -1.241 -11.435 12.751 1.00 97.25 271 GLU A N 1
ATOM 2206 C CA . GLU A 1 271 ? -1.420 -12.467 11.722 1.00 97.25 271 GLU A CA 1
ATOM 2207 C C . GLU A 1 271 ? -0.680 -12.128 10.420 1.00 97.25 271 GLU A C 1
ATOM 2209 O O . GLU A 1 271 ? -0.290 -13.029 9.676 1.00 97.25 271 GLU A O 1
ATOM 2214 N N . LEU A 1 272 ? -0.430 -10.840 10.153 1.00 97.94 272 LEU A N 1
ATOM 2215 C CA . LEU A 1 272 ? 0.343 -10.382 8.998 1.00 97.94 272 LEU A CA 1
ATOM 2216 C C . LEU A 1 272 ? 1.851 -10.353 9.252 1.00 97.94 272 LEU A C 1
ATOM 2218 O O . LEU A 1 272 ? 2.602 -10.154 8.301 1.00 97.94 272 LEU A O 1
ATOM 2222 N N . THR A 1 273 ? 2.328 -10.577 10.481 1.00 97.19 273 THR A N 1
ATOM 2223 C CA . THR A 1 273 ? 3.756 -10.464 10.847 1.00 97.19 273 THR A CA 1
ATOM 2224 C C . THR A 1 273 ? 4.674 -11.239 9.908 1.00 97.19 273 THR A C 1
ATOM 2226 O O . THR A 1 273 ? 5.710 -10.726 9.485 1.00 97.19 273 THR A O 1
ATOM 2229 N N . GLY A 1 274 ? 4.301 -12.470 9.550 1.00 97.62 274 GLY A N 1
ATOM 2230 C CA . GLY A 1 274 ? 5.116 -13.283 8.651 1.00 97.62 274 GLY A CA 1
ATOM 2231 C C . GLY A 1 274 ? 5.216 -12.693 7.241 1.00 97.62 274 GLY A C 1
ATOM 2232 O O . GLY A 1 274 ? 6.297 -12.707 6.661 1.00 97.62 274 GLY A O 1
ATOM 2233 N N . LEU A 1 275 ? 4.132 -12.100 6.729 1.00 98.00 275 LEU A N 1
ATOM 2234 C CA . LEU A 1 275 ? 4.117 -11.403 5.442 1.00 98.00 275 LEU A CA 1
ATOM 2235 C C . LEU A 1 275 ? 4.840 -10.047 5.511 1.00 98.00 275 LEU A C 1
ATOM 2237 O O . LEU A 1 275 ? 5.574 -9.701 4.591 1.00 98.00 275 LEU A O 1
ATOM 2241 N N . LEU A 1 276 ? 4.668 -9.289 6.599 1.00 97.44 276 LEU A N 1
ATOM 2242 C CA . LEU A 1 276 ? 5.352 -8.010 6.831 1.00 97.44 276 LEU A CA 1
ATOM 2243 C C . LEU A 1 276 ? 6.877 -8.179 6.878 1.00 97.44 276 LEU A C 1
ATOM 2245 O O . LEU A 1 276 ? 7.611 -7.306 6.421 1.00 97.44 276 LEU A O 1
ATOM 2249 N N . ASN A 1 277 ? 7.346 -9.314 7.400 1.00 96.31 277 ASN A N 1
ATOM 2250 C CA . ASN A 1 277 ? 8.764 -9.661 7.475 1.00 96.31 277 ASN A CA 1
ATOM 2251 C C . ASN A 1 277 ? 9.250 -10.482 6.270 1.00 96.31 277 ASN A C 1
ATOM 2253 O O . ASN A 1 277 ? 10.420 -10.872 6.227 1.00 96.31 277 ASN A O 1
ATOM 2257 N N . TRP A 1 278 ? 8.379 -10.776 5.301 1.00 97.00 278 TRP A N 1
ATOM 2258 C CA . TRP A 1 278 ? 8.748 -11.584 4.150 1.00 97.00 278 TRP A CA 1
ATOM 2259 C C . TRP A 1 278 ? 9.603 -10.781 3.174 1.00 97.00 278 TRP A C 1
ATOM 2261 O O . TRP A 1 278 ? 9.169 -9.789 2.588 1.00 97.00 278 TRP A O 1
ATOM 2271 N N . CYS A 1 279 ? 10.826 -11.257 2.971 1.00 95.50 279 CYS A N 1
ATOM 2272 C CA . CYS A 1 279 ? 11.708 -10.795 1.917 1.00 95.50 279 CYS A CA 1
ATOM 2273 C C . CYS A 1 279 ? 12.456 -12.015 1.359 1.00 95.50 279 CYS A C 1
ATOM 2275 O O . CYS A 1 279 ? 13.332 -12.555 2.044 1.00 95.50 279 CYS A O 1
ATOM 2277 N N . PRO A 1 280 ? 12.066 -12.532 0.180 1.00 93.50 280 PRO A N 1
ATOM 2278 C CA . PRO A 1 280 ? 12.604 -13.786 -0.324 1.00 93.50 280 PRO A CA 1
ATOM 2279 C C . PRO A 1 280 ? 14.066 -13.623 -0.745 1.00 93.50 280 PRO A C 1
ATOM 2281 O O . PRO A 1 280 ? 14.399 -12.775 -1.566 1.00 93.50 280 PRO A O 1
ATOM 2284 N N . GLY A 1 281 ? 14.945 -14.462 -0.194 1.00 87.94 281 GLY A N 1
ATOM 2285 C CA . GLY A 1 281 ? 16.375 -14.408 -0.492 1.00 87.94 281 GLY A CA 1
ATOM 2286 C C . GLY A 1 281 ? 16.725 -14.845 -1.920 1.00 87.94 281 GLY A C 1
ATOM 2287 O O . GLY A 1 281 ? 15.944 -15.502 -2.609 1.00 87.94 281 GLY A O 1
ATOM 2288 N N . TYR A 1 282 ? 17.962 -14.555 -2.335 1.00 78.38 282 TYR A N 1
ATOM 2289 C CA . TYR A 1 282 ? 18.474 -14.818 -3.690 1.00 78.38 282 TYR A CA 1
ATOM 2290 C C . TYR A 1 282 ? 18.258 -16.262 -4.181 1.00 78.38 282 TYR A C 1
ATOM 2292 O O . TYR A 1 282 ? 17.967 -16.479 -5.352 1.00 78.38 282 TYR A O 1
ATOM 2300 N N . GLN A 1 283 ? 18.348 -17.252 -3.287 1.00 79.25 283 GLN A N 1
ATOM 2301 C CA . GLN A 1 283 ? 18.185 -18.672 -3.630 1.00 79.25 283 GLN A CA 1
ATOM 2302 C C . GLN A 1 283 ? 16.747 -19.054 -4.010 1.00 79.25 283 GLN A C 1
ATOM 2304 O O . GLN A 1 283 ? 16.556 -19.915 -4.862 1.00 79.25 283 GLN A O 1
ATOM 2309 N N . ALA A 1 284 ? 15.744 -18.424 -3.391 1.00 78.88 284 ALA A N 1
ATOM 2310 C CA . ALA A 1 284 ? 14.333 -18.651 -3.711 1.00 78.88 284 ALA A CA 1
ATOM 2311 C C . ALA A 1 284 ? 13.873 -17.807 -4.916 1.00 78.88 284 ALA A C 1
ATOM 2313 O O . ALA A 1 284 ? 12.838 -18.090 -5.515 1.00 78.88 284 ALA A O 1
ATOM 2314 N N . GLY A 1 285 ? 14.659 -16.788 -5.281 1.00 85.50 285 GLY A N 1
ATOM 2315 C CA . GLY A 1 285 ? 14.298 -15.753 -6.240 1.00 85.50 285 GLY A CA 1
ATOM 2316 C C . GLY A 1 285 ? 13.480 -14.646 -5.576 1.00 85.50 285 GLY A C 1
ATOM 2317 O O . GLY A 1 285 ? 12.586 -14.906 -4.776 1.00 85.50 285 GLY A O 1
ATOM 2318 N N . TYR A 1 286 ? 13.748 -13.392 -5.942 1.00 88.25 286 TYR A N 1
ATOM 2319 C CA . TYR A 1 286 ? 13.120 -12.206 -5.334 1.00 88.25 286 TYR A CA 1
ATOM 2320 C C . TYR A 1 286 ? 11.594 -12.113 -5.539 1.00 88.25 286 TYR A C 1
ATOM 2322 O O . TYR A 1 286 ? 10.922 -11.297 -4.912 1.00 88.25 286 TYR A O 1
ATOM 2330 N N . ASN A 1 287 ? 11.036 -12.989 -6.375 1.00 92.00 287 ASN A N 1
ATOM 2331 C CA . ASN A 1 287 ? 9.603 -13.116 -6.625 1.00 92.00 287 ASN A CA 1
ATOM 2332 C C . ASN A 1 287 ? 8.967 -14.337 -5.942 1.00 92.00 287 ASN A C 1
ATOM 2334 O O . ASN A 1 287 ? 7.811 -14.652 -6.225 1.00 92.00 287 ASN A O 1
ATOM 2338 N N . ALA A 1 288 ? 9.692 -15.058 -5.078 1.00 95.69 288 ALA A N 1
ATOM 2339 C CA . ALA A 1 288 ? 9.115 -16.186 -4.357 1.00 95.69 288 ALA A CA 1
ATOM 2340 C C . ALA A 1 288 ? 7.973 -15.711 -3.455 1.00 95.69 288 ALA A C 1
ATOM 2342 O O . ALA A 1 288 ? 8.164 -14.883 -2.561 1.00 95.69 288 ALA A O 1
ATOM 2343 N N . ILE A 1 289 ? 6.784 -16.256 -3.701 1.00 96.94 289 ILE A N 1
ATOM 2344 C CA . ILE A 1 289 ? 5.568 -15.884 -2.987 1.00 96.94 289 ILE A CA 1
ATOM 2345 C C . ILE A 1 289 ? 5.643 -16.369 -1.540 1.00 96.94 289 ILE A C 1
ATOM 2347 O O . ILE A 1 289 ? 6.063 -17.496 -1.274 1.00 96.94 289 ILE A O 1
ATOM 2351 N N . TYR A 1 290 ? 5.202 -15.518 -0.615 1.00 97.25 290 TYR A N 1
ATOM 2352 C CA . TYR A 1 290 ? 5.112 -15.837 0.803 1.00 97.25 290 TYR A CA 1
ATOM 2353 C C . TYR A 1 290 ? 4.303 -17.132 1.031 1.00 97.25 290 TYR A C 1
ATOM 2355 O O . TYR A 1 290 ? 3.120 -17.185 0.672 1.00 97.25 290 TYR A O 1
ATOM 2363 N N . PRO A 1 291 ? 4.907 -18.177 1.631 1.00 96.12 291 PRO A N 1
ATOM 2364 C CA . PRO A 1 291 ? 4.272 -19.488 1.750 1.00 96.12 291 PRO A CA 1
ATOM 2365 C C . PRO A 1 291 ? 3.365 -19.622 2.980 1.00 96.12 291 PRO A C 1
ATOM 2367 O O . PRO A 1 291 ? 2.577 -20.564 3.051 1.00 96.12 291 PRO A O 1
ATOM 2370 N N . GLY A 1 292 ? 3.484 -18.721 3.962 1.00 96.81 292 GLY A N 1
ATOM 2371 C CA . GLY A 1 292 ? 2.752 -18.817 5.227 1.00 96.81 292 GLY A CA 1
ATOM 2372 C C . GLY A 1 292 ? 1.250 -18.576 5.075 1.00 96.81 292 GLY A C 1
ATOM 2373 O O . GLY A 1 292 ? 0.770 -18.188 4.016 1.00 96.81 292 GLY A O 1
ATOM 2374 N N .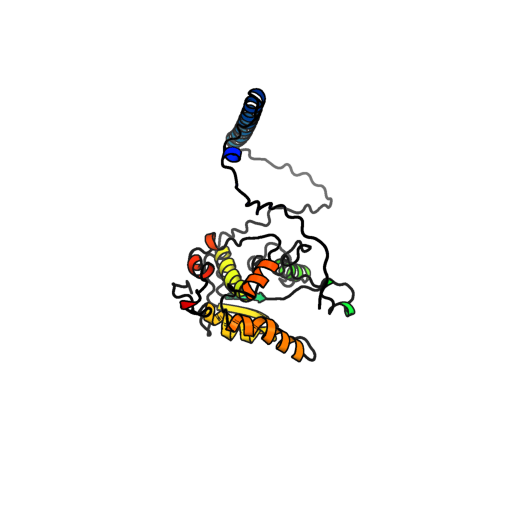 HIS A 1 293 ? 0.483 -18.809 6.136 1.00 96.81 293 HIS A N 1
ATOM 2375 C CA . HIS A 1 293 ? -0.960 -18.558 6.132 1.00 96.81 293 HIS A CA 1
ATOM 2376 C C . HIS A 1 293 ? -1.270 -17.058 5.975 1.00 96.81 293 HIS A C 1
ATOM 2378 O O . HIS A 1 293 ? -0.529 -16.220 6.490 1.00 96.81 293 HIS A O 1
ATOM 2384 N N . LEU A 1 294 ? -2.358 -16.729 5.271 1.00 97.31 294 LEU A N 1
ATOM 2385 C CA . LEU A 1 294 ? -2.888 -15.370 5.144 1.00 97.31 294 LEU A CA 1
ATOM 2386 C C . LEU A 1 294 ? -4.351 -15.375 5.605 1.00 97.31 294 LEU A C 1
ATOM 2388 O O . LEU A 1 294 ? -5.051 -16.339 5.315 1.00 97.31 294 LEU A O 1
ATOM 2392 N N . PRO A 1 295 ? -4.808 -14.354 6.345 1.00 95.06 295 PRO A N 1
ATOM 2393 C CA . PRO A 1 295 ? -6.088 -14.391 7.058 1.00 95.06 295 PRO A CA 1
ATOM 2394 C C . PRO A 1 295 ? -7.335 -14.167 6.181 1.00 95.06 295 PRO A C 1
ATOM 2396 O O . PRO A 1 295 ? -8.436 -14.076 6.721 1.00 95.06 295 PRO A O 1
ATOM 2399 N N . TRP A 1 296 ? -7.180 -14.057 4.858 1.00 94.25 296 TRP A N 1
ATOM 2400 C CA . TRP A 1 296 ? -8.268 -13.847 3.895 1.00 94.25 296 TRP A CA 1
ATOM 2401 C C . TRP A 1 296 ? -8.603 -15.079 3.069 1.00 94.25 296 TRP A C 1
ATOM 2403 O O . TRP A 1 296 ? -7.703 -15.902 2.804 1.00 94.25 296 TRP A O 1
#